Protein AF-A0A0U9H2M2-F1 (afdb_monomer)

Structure (mmCIF, N/CA/C/O backbone):
data_AF-A0A0U9H2M2-F1
#
_entry.id   AF-A0A0U9H2M2-F1
#
loop_
_atom_site.group_PDB
_atom_site.id
_atom_site.type_symbol
_atom_site.label_atom_id
_atom_site.label_alt_id
_atom_site.label_comp_id
_atom_site.label_asym_id
_atom_site.label_entity_id
_atom_site.label_seq_id
_atom_site.pdbx_PDB_ins_code
_atom_site.Cartn_x
_atom_site.Cartn_y
_atom_site.Cartn_z
_atom_site.occupancy
_atom_site.B_iso_or_equiv
_atom_site.auth_seq_id
_atom_site.auth_comp_id
_atom_site.auth_asym_id
_atom_site.auth_atom_id
_atom_site.pdbx_PDB_model_num
ATOM 1 N N . MET A 1 1 ? 16.267 -14.327 4.166 1.00 51.22 1 MET A N 1
ATOM 2 C CA . MET A 1 1 ? 14.824 -14.472 3.858 1.00 51.22 1 MET A CA 1
ATOM 3 C C . MET A 1 1 ? 13.881 -14.725 5.048 1.00 51.22 1 MET A C 1
ATOM 5 O O . MET A 1 1 ? 12.702 -14.518 4.843 1.00 51.22 1 MET A O 1
ATOM 9 N N . SER A 1 2 ? 14.290 -15.128 6.265 1.00 60.88 2 SER A N 1
ATOM 10 C CA . SER A 1 2 ? 13.346 -15.273 7.409 1.00 60.88 2 SER A CA 1
ATOM 11 C C . SER A 1 2 ? 13.368 -14.090 8.388 1.00 60.88 2 SER A C 1
ATOM 13 O O . SER A 1 2 ? 12.323 -13.669 8.880 1.00 60.88 2 SER A O 1
ATOM 15 N N . LEU A 1 3 ? 14.549 -13.506 8.622 1.00 67.69 3 LEU A N 1
ATOM 16 C CA . LEU A 1 3 ? 14.728 -12.434 9.604 1.00 67.69 3 LEU A CA 1
ATOM 17 C C . LEU A 1 3 ? 13.982 -11.143 9.226 1.00 67.69 3 LEU A C 1
ATOM 19 O O . LEU A 1 3 ? 13.310 -10.566 10.071 1.00 67.69 3 LEU A O 1
ATOM 23 N N . SER A 1 4 ? 14.019 -10.731 7.954 1.00 69.56 4 SER A N 1
ATOM 24 C CA . SER A 1 4 ? 13.341 -9.507 7.494 1.00 69.56 4 SER A CA 1
ATOM 25 C C . SER A 1 4 ? 11.816 -9.576 7.648 1.00 69.56 4 SER A C 1
ATOM 27 O O . SER A 1 4 ? 11.189 -8.597 8.041 1.00 69.56 4 SER A O 1
ATOM 29 N N . TYR A 1 5 ? 11.213 -10.745 7.404 1.00 72.56 5 TYR A N 1
ATOM 30 C CA . TYR A 1 5 ? 9.772 -10.945 7.597 1.00 72.56 5 TYR A CA 1
ATOM 31 C C . TYR A 1 5 ? 9.389 -10.947 9.077 1.00 72.56 5 TYR A C 1
ATOM 33 O O . TYR A 1 5 ? 8.361 -10.385 9.452 1.00 72.56 5 TYR A O 1
ATOM 41 N N . LEU A 1 6 ? 10.241 -11.523 9.930 1.00 80.50 6 LEU A N 1
ATOM 42 C CA . LEU A 1 6 ? 10.069 -11.472 11.378 1.00 80.50 6 LEU A CA 1
ATOM 43 C C . LEU A 1 6 ? 10.109 -10.023 11.894 1.00 80.50 6 LEU A C 1
ATOM 45 O O . LEU A 1 6 ? 9.301 -9.645 12.741 1.00 80.50 6 LEU A O 1
ATOM 49 N N . SER A 1 7 ? 10.983 -9.181 11.334 1.00 79.25 7 SER A N 1
ATOM 50 C CA . SER A 1 7 ? 11.024 -7.750 11.649 1.00 79.25 7 SER A CA 1
ATOM 51 C C . SER A 1 7 ? 9.715 -7.032 11.306 1.00 79.25 7 SER A C 1
ATOM 53 O O . SER A 1 7 ? 9.255 -6.217 12.102 1.00 79.25 7 SER A O 1
ATOM 55 N N . PHE A 1 8 ? 9.075 -7.349 10.173 1.00 81.12 8 PHE A N 1
ATOM 56 C CA . PHE A 1 8 ? 7.776 -6.763 9.812 1.00 81.12 8 PHE A CA 1
ATOM 57 C C . PHE A 1 8 ? 6.687 -7.136 10.818 1.00 81.12 8 PHE A C 1
ATOM 59 O O . PHE A 1 8 ? 5.911 -6.275 11.235 1.00 81.12 8 PHE A O 1
ATOM 66 N N . TYR A 1 9 ? 6.661 -8.403 11.240 1.00 82.56 9 TYR A N 1
ATOM 67 C CA . TYR A 1 9 ? 5.719 -8.882 12.246 1.00 82.56 9 TYR A CA 1
ATOM 68 C C . TYR A 1 9 ? 5.904 -8.157 13.585 1.00 82.56 9 TYR A C 1
ATOM 70 O O . TYR A 1 9 ? 4.937 -7.637 14.137 1.00 82.56 9 TYR A O 1
ATOM 78 N N . PHE A 1 10 ? 7.142 -8.052 14.081 1.00 85.56 10 PHE A N 1
ATOM 79 C CA . PHE A 1 10 ? 7.414 -7.368 15.346 1.00 85.56 10 PHE A CA 1
ATOM 80 C C . PHE A 1 10 ? 7.134 -5.872 15.292 1.00 85.56 10 PHE A C 1
ATOM 82 O O . PHE A 1 10 ? 6.617 -5.328 16.262 1.00 85.56 10 PHE A O 1
ATOM 89 N N . ILE A 1 11 ? 7.427 -5.206 14.174 1.00 84.31 11 ILE A N 1
ATOM 90 C CA . ILE A 1 11 ? 7.108 -3.784 14.012 1.00 84.31 11 ILE A CA 1
ATOM 91 C C . ILE A 1 11 ? 5.593 -3.576 14.004 1.00 84.31 11 ILE A C 1
ATOM 93 O O . ILE A 1 11 ? 5.102 -2.691 14.701 1.00 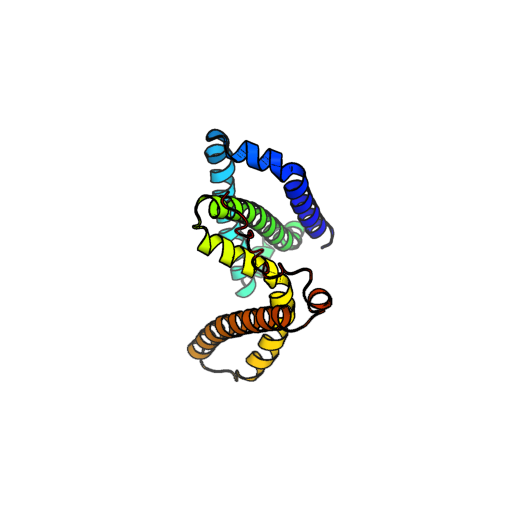84.31 11 ILE A O 1
ATOM 97 N N . GLY A 1 12 ? 4.837 -4.420 13.298 1.00 83.50 12 GLY A N 1
ATOM 98 C CA . GLY A 1 12 ? 3.375 -4.390 13.349 1.00 83.50 12 GLY A CA 1
ATOM 99 C C . GLY A 1 12 ? 2.832 -4.631 14.762 1.00 83.50 12 GLY A C 1
ATOM 100 O O . GLY A 1 12 ? 1.992 -3.868 15.237 1.00 83.50 12 GLY A O 1
ATOM 101 N N . ALA A 1 13 ? 3.354 -5.642 15.463 1.00 85.25 13 ALA A N 1
ATOM 102 C CA . ALA A 1 13 ? 2.970 -5.954 16.838 1.00 85.25 13 ALA A CA 1
ATOM 103 C C . ALA A 1 13 ? 3.298 -4.806 17.808 1.00 85.25 13 ALA A C 1
ATOM 105 O O . ALA A 1 13 ? 2.462 -4.436 18.628 1.00 85.25 13 ALA A O 1
ATOM 106 N N . TYR A 1 14 ? 4.477 -4.194 17.675 1.00 86.00 14 TYR A N 1
ATOM 107 C CA . TYR A 1 14 ? 4.894 -3.034 18.459 1.00 86.00 14 TYR A CA 1
ATOM 108 C C . TYR A 1 14 ? 3.950 -1.843 18.243 1.00 86.00 14 TYR A C 1
ATOM 110 O O . TYR A 1 14 ? 3.455 -1.268 19.209 1.00 86.00 14 TYR A O 1
ATOM 118 N N . LEU A 1 15 ? 3.634 -1.512 16.986 1.00 84.81 15 LEU A N 1
ATOM 119 C CA . LEU A 1 15 ? 2.688 -0.439 16.664 1.00 84.81 15 LEU A CA 1
ATOM 120 C C . LEU A 1 15 ? 1.280 -0.710 17.215 1.00 84.81 15 LEU A C 1
ATOM 122 O O . LEU A 1 15 ? 0.585 0.234 17.583 1.00 84.81 15 LEU A O 1
ATOM 126 N N . GLY A 1 16 ? 0.864 -1.978 17.274 1.00 82.38 16 GLY A N 1
ATOM 127 C CA . GLY A 1 16 ? -0.412 -2.387 17.857 1.00 82.38 16 GLY A CA 1
ATOM 128 C C . GLY A 1 16 ? -0.450 -2.258 19.382 1.00 82.38 16 GLY A C 1
ATOM 129 O O . GLY A 1 16 ? -1.388 -1.674 19.914 1.00 82.38 16 GLY A O 1
ATOM 130 N N . ILE A 1 17 ? 0.572 -2.763 20.083 1.00 86.25 17 ILE A N 1
ATOM 131 C CA . ILE A 1 17 ? 0.654 -2.727 21.555 1.00 86.25 17 ILE A CA 1
ATOM 132 C C . ILE A 1 17 ? 0.731 -1.285 22.066 1.00 86.25 17 ILE A C 1
ATOM 134 O O . ILE A 1 17 ? 0.018 -0.923 22.995 1.00 86.25 17 ILE A O 1
ATOM 138 N N . TYR A 1 18 ? 1.558 -0.449 21.436 1.00 83.56 18 TYR A N 1
ATOM 139 C CA . TYR A 1 18 ? 1.759 0.947 21.838 1.00 83.56 18 TYR A CA 1
ATOM 140 C C . TYR A 1 18 ? 0.829 1.922 21.102 1.00 83.56 18 TYR A C 1
ATOM 142 O O . TYR A 1 18 ? 1.101 3.123 21.050 1.00 83.56 18 TYR A O 1
ATOM 150 N N . TYR A 1 19 ? -0.266 1.434 20.509 1.00 81.25 19 TYR A N 1
ATOM 151 C CA . TYR A 1 19 ? -1.157 2.248 19.681 1.00 81.25 19 TYR A CA 1
ATOM 152 C C . TYR A 1 19 ? -1.672 3.493 20.415 1.00 81.25 19 TYR A C 1
ATOM 154 O O . TYR A 1 19 ? -1.628 4.597 19.865 1.00 81.25 19 TYR A O 1
ATOM 162 N N . ASP A 1 20 ? -2.135 3.332 21.655 1.00 79.31 20 ASP A N 1
ATOM 163 C CA . ASP A 1 20 ? -2.723 4.424 22.433 1.00 79.31 20 ASP A CA 1
ATOM 164 C C . ASP A 1 20 ? -1.684 5.486 22.818 1.00 79.31 20 ASP A C 1
ATOM 166 O O . ASP A 1 20 ? -1.951 6.685 22.690 1.00 79.31 20 ASP A O 1
ATOM 170 N N . ASP A 1 21 ? -0.465 5.066 23.167 1.00 79.12 21 ASP A N 1
ATOM 171 C CA . ASP A 1 21 ? 0.658 5.962 23.467 1.00 79.12 21 ASP A CA 1
ATOM 172 C C . ASP A 1 21 ? 1.126 6.733 22.224 1.00 79.12 21 ASP A C 1
ATOM 174 O O . ASP A 1 21 ? 1.374 7.947 22.271 1.00 79.12 21 ASP A O 1
ATOM 178 N N . ILE A 1 22 ? 1.209 6.046 21.079 1.00 77.44 22 ILE A N 1
ATOM 179 C CA . ILE A 1 22 ? 1.556 6.636 19.780 1.00 77.44 22 ILE A CA 1
ATOM 180 C C . ILE A 1 22 ? 0.488 7.661 19.376 1.00 77.44 22 ILE A C 1
ATOM 182 O O . ILE A 1 22 ? 0.808 8.787 18.982 1.00 77.44 22 ILE A O 1
ATOM 186 N N . LYS A 1 23 ? -0.792 7.314 19.530 1.00 73.50 23 LYS A N 1
ATOM 187 C CA . LYS A 1 23 ? -1.931 8.194 19.246 1.00 73.50 23 LYS A CA 1
ATOM 188 C C . LYS A 1 23 ? -1.941 9.429 20.147 1.00 73.50 23 LYS A C 1
ATOM 190 O O . LYS A 1 23 ? -2.141 10.539 19.650 1.00 73.50 23 LYS A O 1
ATOM 195 N N . ALA A 1 24 ? -1.695 9.267 21.446 1.00 73.81 24 ALA A N 1
ATOM 196 C CA . ALA A 1 24 ? -1.585 10.380 22.389 1.00 73.81 24 ALA A CA 1
ATOM 197 C C . ALA A 1 24 ? -0.412 11.310 22.031 1.00 73.81 24 ALA A C 1
ATOM 199 O O . ALA A 1 24 ? -0.520 12.536 22.125 1.00 73.81 24 ALA A O 1
ATOM 200 N N . SER A 1 25 ? 0.689 10.735 21.550 1.00 68.75 25 SER A N 1
ATOM 201 C CA . SER A 1 25 ? 1.879 11.467 21.117 1.00 68.75 25 SER A CA 1
ATOM 202 C C . SER A 1 25 ? 1.657 12.256 19.821 1.00 68.75 25 SER A C 1
ATOM 204 O O . SER A 1 25 ? 2.139 13.385 19.709 1.00 68.75 25 SER A O 1
ATOM 206 N N . PHE A 1 26 ? 0.865 11.747 18.871 1.00 65.62 26 PHE A N 1
ATOM 207 C CA . PHE A 1 26 ? 0.572 12.448 17.611 1.00 65.62 26 PHE A CA 1
ATOM 208 C C . PHE A 1 26 ? -0.214 13.755 17.772 1.00 65.62 26 PHE A C 1
ATOM 210 O O . PHE A 1 26 ? -0.105 14.639 16.922 1.00 65.62 26 PHE A O 1
ATOM 217 N N . ASN A 1 27 ? -0.966 13.927 18.863 1.00 63.53 27 ASN A N 1
ATOM 218 C CA . ASN A 1 27 ? -1.674 15.183 19.132 1.00 63.53 27 ASN A CA 1
ATOM 219 C C . ASN A 1 27 ? -0.742 16.334 19.547 1.00 63.53 27 ASN A C 1
ATOM 221 O O . ASN A 1 27 ? -1.151 17.498 19.532 1.00 63.53 27 ASN A O 1
ATOM 225 N N . LYS A 1 28 ? 0.524 16.052 19.875 1.00 70.25 28 LYS A N 1
ATOM 226 C CA . LYS A 1 28 ? 1.512 17.083 20.203 1.00 70.25 28 LYS A CA 1
ATOM 227 C C . LYS A 1 28 ? 2.094 17.657 18.909 1.00 70.25 28 LYS A C 1
ATOM 229 O O . LYS A 1 28 ? 2.829 16.979 18.193 1.00 70.25 28 LYS A O 1
ATOM 234 N N . LYS A 1 29 ? 1.816 18.940 18.635 1.00 58.25 29 LYS A N 1
ATOM 235 C CA . LYS A 1 29 ? 2.269 19.683 17.436 1.00 58.25 29 LYS A CA 1
ATOM 236 C C . LYS A 1 29 ? 3.771 19.508 17.137 1.00 58.25 29 LYS A C 1
ATOM 238 O O . LYS A 1 29 ? 4.153 19.401 15.981 1.00 58.25 29 LYS A O 1
ATOM 243 N N . TYR A 1 30 ? 4.597 19.381 18.176 1.00 58.12 30 TYR A N 1
ATOM 244 C CA . TYR A 1 30 ? 6.050 19.200 18.078 1.00 58.12 30 TYR A CA 1
ATOM 245 C C . TYR A 1 30 ? 6.504 17.852 17.488 1.00 58.12 30 TYR A C 1
ATOM 247 O O . TYR A 1 30 ? 7.568 17.779 16.877 1.00 58.12 30 TYR A O 1
ATOM 255 N N . ILE A 1 31 ? 5.716 16.782 17.635 1.00 60.69 31 ILE A N 1
ATOM 256 C CA . ILE A 1 31 ? 6.053 15.456 17.087 1.00 60.69 31 ILE A CA 1
ATOM 257 C C . ILE A 1 31 ? 5.767 15.401 15.580 1.00 60.69 31 ILE A C 1
ATOM 259 O O . ILE A 1 31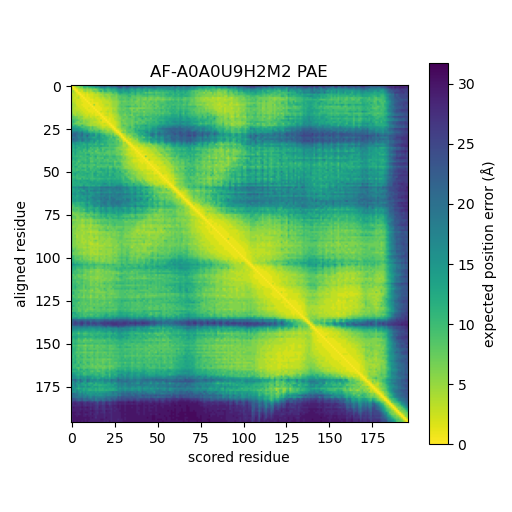 ? 6.506 14.763 14.826 1.00 60.69 31 ILE A O 1
ATOM 263 N N . LYS A 1 32 ? 4.754 16.150 15.128 1.00 58.31 32 LYS A N 1
ATOM 264 C CA . LYS A 1 32 ? 4.370 16.260 13.717 1.00 58.31 32 LYS A CA 1
ATOM 265 C C . LYS A 1 32 ? 5.463 16.881 12.837 1.00 58.31 32 LYS A C 1
ATOM 267 O O . LYS A 1 32 ? 5.642 16.447 11.709 1.00 58.31 32 LYS A O 1
ATOM 272 N N . ASP A 1 33 ? 6.226 17.845 13.333 1.00 62.72 33 ASP A N 1
ATOM 273 C CA . ASP A 1 33 ? 7.273 18.459 12.503 1.00 62.72 33 ASP A CA 1
ATOM 274 C C . ASP A 1 33 ? 8.605 17.697 12.611 1.00 62.72 33 ASP A C 1
ATOM 276 O O . ASP A 1 33 ? 9.330 17.562 11.628 1.00 62.72 33 ASP A O 1
ATOM 280 N N . ARG A 1 34 ? 8.912 17.113 13.778 1.00 67.25 34 ARG A N 1
ATOM 281 C CA . ARG A 1 34 ? 10.222 16.488 14.034 1.00 67.25 34 ARG A CA 1
ATOM 282 C C . ARG A 1 34 ? 10.356 15.046 13.543 1.00 67.25 34 ARG A C 1
ATOM 284 O O . ARG A 1 34 ? 11.464 14.634 13.229 1.00 67.25 34 ARG A O 1
ATOM 291 N N . ILE A 1 35 ? 9.272 14.270 13.505 1.00 68.62 35 ILE A N 1
ATOM 292 C CA . ILE A 1 35 ? 9.317 12.841 13.125 1.00 68.62 35 ILE A CA 1
ATOM 293 C C . ILE A 1 35 ? 8.719 12.615 11.734 1.00 68.62 35 ILE A C 1
ATOM 295 O O . ILE A 1 35 ? 9.183 11.780 10.966 1.00 68.62 35 ILE A O 1
ATOM 299 N N . LEU A 1 36 ? 7.712 13.398 11.375 1.00 68.00 36 LEU A N 1
ATOM 300 C CA . LEU A 1 36 ? 6.866 13.139 10.214 1.00 68.00 36 LEU A CA 1
ATOM 301 C C . LEU A 1 36 ? 7.450 13.672 8.906 1.00 68.00 36 LEU A C 1
ATOM 303 O O . LEU A 1 36 ? 7.360 13.006 7.874 1.00 68.00 36 LEU A O 1
ATOM 307 N N . ILE A 1 37 ? 8.111 14.826 8.966 1.00 70.88 37 ILE A N 1
ATOM 308 C CA . ILE A 1 37 ? 8.883 15.376 7.850 1.00 70.88 37 ILE A CA 1
ATOM 309 C C . ILE A 1 37 ? 10.038 14.431 7.471 1.00 70.88 37 ILE A C 1
ATOM 311 O O . ILE A 1 37 ? 10.071 14.000 6.317 1.00 70.88 37 ILE A O 1
ATOM 315 N N . PRO A 1 38 ? 10.936 14.013 8.391 1.00 77.62 38 PRO A N 1
ATOM 316 C CA . PRO A 1 38 ? 12.016 13.100 8.023 1.00 77.62 38 PRO A CA 1
ATOM 317 C C . PRO A 1 38 ? 11.517 11.707 7.629 1.00 77.62 38 PRO A C 1
ATOM 319 O O . PRO A 1 38 ? 12.110 11.097 6.746 1.00 77.62 38 PRO A O 1
ATOM 322 N N . LEU A 1 39 ? 10.413 11.211 8.204 1.00 76.94 39 LEU A N 1
ATOM 323 C CA . LEU A 1 39 ? 9.819 9.937 7.788 1.00 76.94 39 LEU A CA 1
ATOM 324 C C . LEU A 1 39 ? 9.290 9.996 6.346 1.00 76.94 39 LEU A C 1
ATOM 326 O O . LEU A 1 39 ? 9.536 9.081 5.562 1.00 76.94 39 LEU A O 1
ATOM 330 N N . SER A 1 40 ? 8.601 11.080 5.982 1.00 74.88 40 SER A N 1
ATOM 331 C CA . SER A 1 40 ? 8.051 11.266 4.632 1.00 74.88 40 SER A CA 1
ATOM 332 C C . SER A 1 40 ? 9.159 11.467 3.596 1.00 74.88 40 SER A C 1
ATOM 334 O O . SER A 1 40 ? 9.115 10.874 2.519 1.00 74.88 40 SER A O 1
ATOM 336 N N . ILE A 1 41 ? 10.188 12.250 3.939 1.00 80.06 41 ILE A N 1
ATOM 337 C CA . ILE A 1 41 ? 11.380 12.435 3.100 1.00 80.06 41 ILE A CA 1
ATOM 338 C C . ILE A 1 41 ? 12.132 11.108 2.951 1.00 80.06 41 ILE A C 1
ATOM 340 O O . ILE A 1 41 ? 12.467 10.722 1.835 1.00 80.06 41 ILE A O 1
ATOM 344 N N . GLY A 1 42 ? 12.345 10.379 4.050 1.00 78.38 42 GLY A N 1
ATOM 345 C CA . GLY A 1 42 ? 13.002 9.073 4.052 1.00 78.38 42 GLY A CA 1
ATOM 346 C C . GLY A 1 42 ? 12.267 8.055 3.184 1.00 78.38 42 GLY A C 1
ATOM 347 O O . GLY A 1 42 ? 12.894 7.375 2.375 1.00 78.38 42 GLY A O 1
ATOM 348 N N . TYR A 1 43 ? 10.934 8.011 3.261 1.00 79.75 43 TYR A N 1
ATOM 349 C CA . TYR A 1 43 ? 10.125 7.187 2.365 1.00 79.75 43 TYR A CA 1
ATOM 350 C C . TYR A 1 43 ? 10.268 7.607 0.897 1.00 79.75 43 TYR A C 1
ATOM 352 O O . TYR A 1 43 ? 10.428 6.742 0.040 1.00 79.75 43 TYR A O 1
ATOM 360 N N . GLY A 1 44 ? 10.263 8.911 0.598 1.00 78.06 44 GLY A N 1
ATOM 361 C CA . GLY A 1 44 ? 10.461 9.428 -0.760 1.00 78.06 44 GLY A CA 1
ATOM 362 C C . GLY A 1 44 ? 11.821 9.044 -1.351 1.00 78.06 44 GLY A C 1
ATOM 363 O O . GLY A 1 44 ? 11.892 8.553 -2.477 1.00 78.06 44 GLY A O 1
ATOM 364 N N . VAL A 1 45 ? 12.895 9.180 -0.568 1.00 80.50 45 VAL A N 1
ATOM 365 C CA . VAL A 1 45 ? 14.247 8.749 -0.958 1.00 80.50 45 VAL A CA 1
ATOM 366 C C . VAL A 1 45 ? 14.287 7.239 -1.189 1.00 80.50 45 VAL A C 1
ATOM 368 O O . VAL A 1 45 ? 14.794 6.792 -2.216 1.00 80.50 45 VAL A O 1
ATOM 371 N N . LEU A 1 46 ? 13.705 6.445 -0.286 1.00 79.31 46 LEU A N 1
ATOM 372 C CA . LEU A 1 46 ? 13.637 4.989 -0.429 1.00 79.31 46 LEU A CA 1
ATOM 373 C C . LEU A 1 46 ? 12.795 4.555 -1.630 1.00 79.31 46 LEU A C 1
ATOM 375 O O . LEU A 1 46 ? 13.134 3.566 -2.271 1.00 79.31 46 LEU A O 1
ATOM 379 N N . LEU A 1 47 ? 11.729 5.285 -1.964 1.00 78.62 47 LEU A N 1
ATOM 380 C CA . LEU A 1 47 ? 10.933 5.053 -3.168 1.00 78.62 47 LEU A CA 1
ATOM 381 C C . LEU A 1 47 ? 11.782 5.222 -4.424 1.00 78.62 47 LEU A C 1
ATOM 383 O O . LEU A 1 47 ? 11.793 4.330 -5.270 1.00 78.62 47 LEU A O 1
ATOM 387 N N . ILE A 1 48 ? 12.512 6.334 -4.533 1.00 79.62 48 ILE A N 1
ATOM 388 C CA . ILE A 1 48 ? 13.396 6.614 -5.673 1.00 79.62 48 ILE A CA 1
ATOM 389 C C . ILE A 1 48 ? 14.496 5.551 -5.762 1.00 79.62 48 ILE A C 1
ATOM 391 O O . ILE A 1 48 ? 14.767 5.024 -6.838 1.00 79.62 48 ILE A O 1
ATOM 395 N N . LEU A 1 49 ? 15.092 5.181 -4.629 1.00 76.62 49 LEU A N 1
ATOM 396 C CA . LEU A 1 49 ? 16.184 4.213 -4.578 1.00 76.62 49 LEU A CA 1
ATOM 397 C C . LEU A 1 49 ? 15.702 2.795 -4.931 1.00 76.62 49 LEU A C 1
ATOM 399 O O . LEU A 1 49 ? 16.343 2.104 -5.720 1.00 76.62 49 LEU A O 1
ATOM 403 N N . CYS A 1 50 ? 14.535 2.380 -4.431 1.00 76.50 50 CYS A N 1
ATOM 404 C CA . CYS A 1 50 ? 13.937 1.079 -4.734 1.00 76.50 50 CYS A CA 1
ATOM 405 C C . CYS A 1 50 ? 13.458 0.986 -6.190 1.00 76.50 50 CYS A C 1
ATOM 407 O O . CYS A 1 50 ? 13.733 -0.003 -6.870 1.00 76.50 50 CYS A O 1
ATOM 409 N N . THR A 1 51 ? 12.780 2.019 -6.699 1.00 75.19 51 THR A N 1
ATOM 410 C CA . THR A 1 51 ? 12.324 2.055 -8.100 1.00 75.19 51 THR A CA 1
ATOM 411 C C . THR A 1 51 ? 13.495 2.149 -9.075 1.00 75.19 51 THR A C 1
ATOM 413 O O . THR A 1 51 ? 13.504 1.430 -10.072 1.00 75.19 51 THR A O 1
ATOM 416 N N . GLY A 1 52 ? 14.524 2.941 -8.761 1.00 75.75 52 GLY A N 1
ATOM 417 C CA . GLY A 1 52 ? 15.763 3.023 -9.536 1.00 75.75 52 GLY A CA 1
ATOM 418 C C . GLY A 1 52 ? 16.531 1.700 -9.567 1.00 75.75 52 GLY A C 1
ATOM 419 O O . GLY A 1 52 ? 16.961 1.259 -10.635 1.00 75.75 52 GLY A O 1
ATOM 420 N N . TYR A 1 53 ? 16.638 1.005 -8.431 1.00 75.00 53 TYR A N 1
ATOM 421 C CA . TYR A 1 53 ? 17.218 -0.339 -8.369 1.00 75.00 53 TYR A CA 1
ATOM 422 C C . TYR A 1 53 ? 16.439 -1.336 -9.242 1.00 75.00 53 TYR A C 1
ATOM 424 O O . TYR A 1 53 ? 17.020 -2.008 -10.091 1.00 75.00 53 TYR A O 1
ATOM 432 N N . MET A 1 54 ? 15.110 -1.394 -9.106 1.00 73.25 54 MET A N 1
ATOM 433 C CA . MET A 1 54 ? 14.283 -2.308 -9.904 1.00 73.25 54 MET A CA 1
ATOM 434 C C . MET A 1 54 ? 14.345 -1.996 -11.403 1.00 73.25 54 MET A C 1
ATOM 436 O O . MET A 1 54 ? 14.356 -2.913 -12.225 1.00 73.25 54 MET A O 1
ATOM 440 N N . TYR A 1 55 ? 14.406 -0.716 -11.769 1.00 75.81 55 TYR A N 1
ATOM 441 C CA . TYR A 1 55 ? 14.541 -0.286 -13.155 1.00 75.81 55 TYR A CA 1
ATOM 442 C C . TYR A 1 55 ? 15.891 -0.709 -13.744 1.00 75.81 55 TYR A C 1
ATOM 444 O O . TYR A 1 55 ? 15.913 -1.363 -14.784 1.00 75.81 55 TYR A O 1
ATOM 452 N N . THR A 1 56 ? 17.000 -0.422 -13.052 1.00 74.06 56 THR A N 1
ATOM 453 C CA . THR A 1 56 ? 18.364 -0.781 -13.493 1.00 74.06 56 THR A CA 1
ATOM 454 C C . THR A 1 56 ? 18.582 -2.294 -13.570 1.00 74.06 56 THR A C 1
ATOM 456 O O . THR A 1 56 ? 19.264 -2.772 -14.481 1.00 74.06 56 THR A O 1
ATOM 459 N N . ALA A 1 57 ? 17.958 -3.060 -12.669 1.00 71.62 57 ALA A N 1
ATOM 460 C CA . ALA A 1 57 ? 17.933 -4.519 -12.7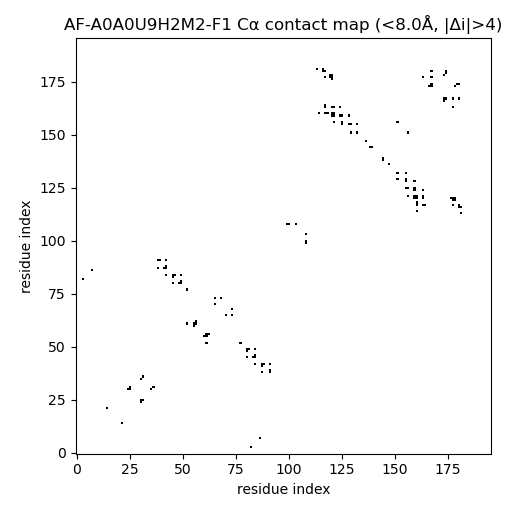20 1.00 71.62 57 ALA A CA 1
ATOM 461 C C . ALA A 1 57 ? 17.171 -5.041 -13.948 1.00 71.62 57 ALA A C 1
ATOM 463 O O . ALA A 1 57 ? 17.630 -5.969 -14.611 1.00 71.62 57 ALA A O 1
ATOM 464 N N . ARG A 1 58 ? 16.040 -4.419 -14.300 1.00 71.50 58 ARG A N 1
ATOM 465 C CA . ARG A 1 58 ? 15.189 -4.854 -15.417 1.00 71.50 58 ARG A CA 1
ATOM 466 C C . ARG A 1 58 ? 15.781 -4.569 -16.796 1.00 71.50 58 ARG A C 1
ATOM 468 O O . ARG A 1 58 ? 15.552 -5.351 -17.712 1.00 71.50 58 ARG A O 1
ATOM 475 N N . ILE A 1 59 ? 16.540 -3.484 -16.944 1.00 79.19 59 ILE A N 1
ATOM 476 C CA . ILE A 1 59 ? 17.224 -3.128 -18.202 1.00 79.19 59 ILE A CA 1
ATOM 477 C C . ILE A 1 59 ? 18.575 -3.844 -18.383 1.00 79.19 59 ILE A C 1
ATOM 479 O O . ILE A 1 59 ? 19.288 -3.561 -19.339 1.00 79.19 59 ILE A O 1
ATOM 483 N N . GLY A 1 60 ? 18.960 -4.741 -17.466 1.00 71.38 60 GLY A N 1
ATOM 484 C CA . GLY A 1 60 ? 20.218 -5.492 -17.558 1.00 71.38 60 GLY A CA 1
ATOM 485 C C . GLY A 1 60 ? 21.483 -4.656 -17.328 1.00 71.38 60 GLY A C 1
ATOM 486 O O . GLY A 1 60 ? 22.581 -5.129 -17.603 1.00 71.38 60 GLY A O 1
ATOM 487 N N . VAL A 1 61 ? 21.353 -3.432 -16.803 1.00 72.94 61 VAL A N 1
ATOM 488 C CA . VAL A 1 61 ? 22.483 -2.535 -16.490 1.00 72.94 61 VAL A CA 1
ATOM 489 C C . VAL A 1 61 ? 23.033 -2.806 -15.089 1.00 72.94 61 VAL A C 1
ATOM 491 O O . VAL A 1 61 ? 24.220 -2.610 -14.837 1.00 72.94 61 VAL A O 1
ATOM 494 N N . PHE A 1 62 ? 22.215 -3.322 -14.172 1.00 69.19 62 PHE A N 1
ATOM 495 C CA . PHE A 1 62 ? 22.652 -3.641 -12.813 1.00 69.19 62 PHE A CA 1
ATOM 496 C C . PHE A 1 62 ? 23.888 -4.566 -12.731 1.00 69.19 62 PHE A C 1
ATOM 498 O O . PHE A 1 62 ? 24.784 -4.240 -11.955 1.00 69.19 62 PHE A O 1
ATOM 505 N N . PRO A 1 63 ? 24.031 -5.634 -13.548 1.00 66.12 63 PRO A N 1
ATOM 506 C CA . PRO A 1 63 ? 25.249 -6.445 -13.585 1.00 66.12 63 PRO A CA 1
ATOM 507 C C . PRO A 1 63 ? 26.515 -5.629 -13.869 1.00 66.12 63 PRO A C 1
ATOM 509 O O . PRO A 1 63 ? 27.545 -5.882 -13.261 1.00 66.12 63 PRO A O 1
ATOM 512 N N . SER A 1 64 ? 26.435 -4.612 -14.734 1.00 68.12 64 SER A N 1
ATOM 513 C CA . SER A 1 64 ? 27.585 -3.767 -15.094 1.00 68.12 64 SER A CA 1
ATOM 514 C C . SER A 1 64 ? 28.039 -2.854 -13.946 1.00 68.12 64 SER A C 1
ATOM 516 O O . SER A 1 64 ? 29.227 -2.594 -13.776 1.00 68.12 64 SER A O 1
ATOM 518 N N . ILE A 1 65 ? 27.094 -2.416 -13.110 1.00 69.81 65 ILE A N 1
ATOM 519 C CA . ILE A 1 65 ? 27.351 -1.613 -11.908 1.00 69.81 65 ILE A CA 1
ATOM 520 C C . ILE A 1 65 ? 27.836 -2.517 -10.766 1.00 69.81 65 ILE A C 1
ATOM 522 O O . ILE A 1 65 ? 28.737 -2.143 -10.018 1.00 69.81 65 ILE A O 1
ATOM 526 N N . ALA A 1 66 ? 27.276 -3.725 -10.665 1.00 67.44 66 ALA A N 1
ATOM 527 C CA . ALA A 1 66 ? 27.590 -4.707 -9.634 1.00 67.44 66 ALA A CA 1
ATOM 528 C C . ALA A 1 66 ? 29.054 -5.178 -9.666 1.00 67.44 66 ALA A C 1
ATOM 530 O O . ALA A 1 66 ? 29.586 -5.501 -8.611 1.00 67.44 66 ALA A O 1
ATOM 531 N N . VAL A 1 67 ? 29.724 -5.154 -10.827 1.00 69.69 67 VAL A N 1
ATOM 532 C CA . VAL A 1 67 ? 31.162 -5.488 -10.952 1.00 69.69 67 VAL A CA 1
ATOM 533 C C . VAL A 1 67 ? 32.052 -4.561 -10.114 1.00 69.69 67 VAL A C 1
ATOM 535 O O . VAL A 1 67 ? 33.090 -4.988 -9.621 1.00 69.69 67 VAL A O 1
ATOM 538 N N . ASN A 1 68 ? 31.643 -3.304 -9.917 1.00 76.44 68 ASN A N 1
ATOM 539 C CA . ASN A 1 68 ? 32.405 -2.322 -9.140 1.00 76.44 68 ASN A CA 1
ATOM 540 C C . ASN A 1 68 ? 32.049 -2.327 -7.645 1.00 76.44 68 ASN A C 1
ATOM 542 O O . ASN A 1 68 ? 32.599 -1.535 -6.879 1.00 76.44 68 ASN A O 1
ATOM 546 N N . LEU A 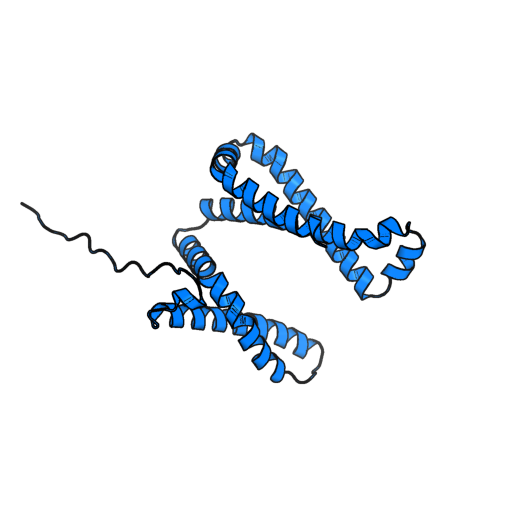1 69 ? 31.107 -3.175 -7.221 1.00 75.25 69 LEU A N 1
ATOM 547 C CA . LEU A 1 69 ? 30.656 -3.263 -5.838 1.00 75.25 69 LEU A CA 1
ATOM 548 C C . LEU A 1 69 ? 31.188 -4.542 -5.173 1.00 75.25 69 LEU A C 1
ATOM 550 O O . LEU A 1 69 ? 31.254 -5.593 -5.807 1.00 75.25 69 LEU A O 1
ATOM 554 N N . PRO A 1 70 ? 31.494 -4.494 -3.865 1.00 80.25 70 PRO A N 1
ATOM 555 C CA . PRO A 1 70 ? 31.777 -5.691 -3.084 1.00 80.25 70 PRO A CA 1
ATOM 556 C C . PRO A 1 70 ? 30.650 -6.729 -3.195 1.00 80.25 70 PRO A C 1
ATOM 558 O O . PRO A 1 70 ? 29.470 -6.385 -3.095 1.00 80.25 70 PRO A O 1
ATOM 561 N N . GLU A 1 71 ? 31.014 -8.008 -3.305 1.00 74.81 71 GLU A N 1
ATOM 562 C CA . GLU A 1 71 ? 30.084 -9.139 -3.483 1.00 74.81 71 GLU A CA 1
ATOM 563 C C . GLU A 1 71 ? 29.042 -9.256 -2.351 1.00 74.81 71 GLU A C 1
ATOM 565 O O . GLU A 1 71 ? 27.892 -9.645 -2.553 1.00 74.81 71 GLU A O 1
ATOM 570 N N . ILE A 1 72 ? 29.420 -8.837 -1.141 1.00 72.50 72 ILE A N 1
ATOM 571 C CA . ILE A 1 72 ? 28.511 -8.766 0.007 1.00 72.50 72 ILE A CA 1
ATOM 572 C C . ILE A 1 72 ? 27.405 -7.731 -0.249 1.00 72.50 72 ILE A C 1
ATOM 574 O O . ILE A 1 72 ? 26.235 -7.983 0.030 1.00 72.50 72 ILE A O 1
ATOM 578 N N . ILE A 1 73 ? 27.747 -6.569 -0.807 1.00 75.94 73 ILE A N 1
ATOM 579 C CA . ILE A 1 73 ? 26.781 -5.494 -1.050 1.00 75.94 73 ILE A CA 1
ATOM 580 C C . ILE A 1 73 ? 25.816 -5.906 -2.162 1.00 75.94 73 ILE A C 1
ATOM 582 O O . ILE A 1 73 ? 24.607 -5.775 -1.993 1.00 75.94 73 ILE A O 1
ATOM 586 N N . THR A 1 74 ? 26.312 -6.462 -3.268 1.00 73.19 74 THR A N 1
ATOM 587 C CA . THR A 1 74 ? 25.468 -6.863 -4.407 1.00 73.19 74 THR A CA 1
ATOM 588 C C . THR A 1 74 ? 24.453 -7.945 -4.035 1.00 73.19 74 THR A C 1
ATOM 590 O O . THR A 1 74 ? 23.320 -7.906 -4.518 1.00 73.19 74 THR A O 1
ATOM 593 N N . LYS A 1 75 ? 24.817 -8.856 -3.124 1.00 74.12 75 LYS A N 1
ATOM 594 C CA . LYS A 1 75 ? 23.935 -9.919 -2.631 1.00 74.12 75 LYS A CA 1
ATOM 595 C C . LYS A 1 75 ? 22.814 -9.412 -1.717 1.00 74.12 75 LYS A C 1
ATOM 597 O O . LYS A 1 75 ? 21.696 -9.908 -1.812 1.00 74.12 75 LYS A O 1
ATOM 602 N N . TYR A 1 76 ? 23.088 -8.439 -0.844 1.00 77.44 76 TYR A N 1
ATOM 603 C CA . TYR A 1 76 ? 22.126 -8.000 0.181 1.00 77.44 76 TYR A CA 1
ATOM 604 C C . TYR A 1 76 ? 21.392 -6.695 -0.141 1.00 77.44 76 TYR A C 1
ATOM 606 O O . TYR A 1 76 ? 20.359 -6.424 0.471 1.00 77.44 76 TYR A O 1
ATOM 614 N N . ILE A 1 77 ? 21.864 -5.895 -1.103 1.00 78.00 77 ILE A N 1
ATOM 615 C CA . ILE A 1 77 ? 21.267 -4.590 -1.427 1.00 78.00 77 ILE A CA 1
ATOM 616 C C . ILE A 1 77 ? 19.804 -4.709 -1.863 1.00 78.00 77 ILE A C 1
ATOM 618 O O . ILE A 1 77 ? 18.974 -3.929 -1.412 1.00 78.00 77 ILE A O 1
ATOM 622 N N . GLY A 1 78 ? 19.458 -5.725 -2.661 1.00 72.94 78 GLY A N 1
ATOM 623 C CA . GLY A 1 78 ? 18.080 -5.941 -3.108 1.00 72.94 78 GLY A CA 1
ATOM 624 C C . GLY A 1 78 ? 17.133 -6.251 -1.946 1.00 72.94 78 GLY A C 1
ATOM 625 O O . GLY A 1 78 ? 16.097 -5.603 -1.799 1.00 72.94 78 GLY A O 1
ATOM 626 N N . GLU A 1 79 ? 17.515 -7.196 -1.080 1.00 76.31 79 GLU A N 1
ATOM 627 C CA . GLU A 1 79 ? 16.725 -7.559 0.104 1.00 76.31 79 GLU A CA 1
ATOM 628 C C . GLU A 1 79 ? 16.604 -6.388 1.088 1.00 76.31 79 GLU A C 1
ATOM 630 O O . GLU A 1 79 ? 15.521 -6.128 1.611 1.00 76.31 79 GLU A O 1
ATOM 635 N N . PHE A 1 80 ? 17.698 -5.659 1.320 1.00 79.75 80 PHE A N 1
ATOM 636 C CA . PHE A 1 80 ? 17.736 -4.538 2.253 1.00 79.75 80 PHE A CA 1
ATOM 637 C C . PHE A 1 80 ? 16.897 -3.353 1.770 1.00 79.75 80 PHE A C 1
ATOM 639 O O . PHE A 1 80 ? 16.087 -2.821 2.534 1.00 79.75 80 PHE A O 1
ATOM 646 N N . THR A 1 81 ? 17.051 -2.950 0.506 1.00 78.62 81 THR A N 1
ATOM 647 C CA . THR A 1 81 ? 16.281 -1.849 -0.082 1.00 78.62 81 THR A CA 1
ATOM 648 C C . THR A 1 81 ? 14.794 -2.176 -0.084 1.00 78.62 81 THR A C 1
ATOM 650 O O . THR A 1 81 ? 13.990 -1.341 0.331 1.00 78.62 81 THR A O 1
ATOM 653 N N . TRP A 1 82 ? 14.423 -3.401 -0.467 1.00 76.44 82 TRP A N 1
ATOM 654 C CA . TRP A 1 82 ? 13.029 -3.835 -0.458 1.00 76.44 82 TRP A CA 1
ATOM 655 C C . TRP A 1 82 ? 12.442 -3.874 0.957 1.00 76.44 82 TRP A C 1
ATOM 657 O O . TRP A 1 82 ? 11.368 -3.318 1.191 1.00 76.44 82 TRP A O 1
ATOM 667 N N . ALA A 1 83 ? 13.156 -4.462 1.920 1.00 80.69 83 ALA A N 1
ATOM 668 C CA . ALA A 1 83 ? 12.661 -4.578 3.287 1.00 80.69 83 ALA A CA 1
ATOM 669 C C . ALA A 1 83 ? 12.530 -3.220 3.987 1.00 80.69 83 ALA A C 1
ATOM 671 O O . ALA A 1 83 ? 11.529 -2.952 4.653 1.00 80.69 83 ALA A O 1
ATOM 672 N N . THR A 1 84 ? 13.505 -2.333 3.791 1.00 80.00 84 THR A N 1
ATOM 673 C CA . THR A 1 84 ? 13.465 -0.974 4.345 1.00 80.00 84 THR A CA 1
ATOM 674 C C . THR A 1 84 ? 12.338 -0.165 3.710 1.00 80.00 84 THR A C 1
ATOM 676 O O . THR A 1 84 ? 11.587 0.508 4.416 1.00 80.00 84 THR A O 1
ATOM 679 N N . HIS A 1 85 ? 12.158 -0.272 2.390 1.00 82.12 85 HIS A N 1
ATOM 680 C CA . HIS A 1 85 ? 11.044 0.368 1.697 1.00 82.12 85 HIS A CA 1
ATOM 681 C C . HIS A 1 85 ? 9.687 -0.115 2.232 1.00 82.12 85 HIS A C 1
ATOM 683 O O . HIS A 1 85 ? 8.831 0.714 2.536 1.00 82.12 85 HIS A O 1
ATOM 689 N N . ALA A 1 86 ? 9.506 -1.427 2.416 1.00 81.62 86 ALA A N 1
ATOM 690 C CA . ALA A 1 86 ? 8.274 -2.004 2.952 1.00 81.62 86 ALA A CA 1
ATOM 691 C C . ALA A 1 86 ? 7.965 -1.518 4.379 1.00 81.62 86 ALA A C 1
ATOM 693 O O . ALA A 1 86 ? 6.821 -1.175 4.680 1.00 81.62 86 ALA A O 1
ATOM 694 N N . LEU A 1 87 ? 8.981 -1.420 5.244 1.00 81.50 87 LEU A N 1
ATOM 695 C CA . LEU A 1 87 ? 8.814 -0.894 6.601 1.00 81.50 87 LEU A CA 1
ATOM 696 C C . LEU A 1 87 ? 8.397 0.570 6.615 1.00 81.50 87 LEU A C 1
ATOM 698 O O . LEU A 1 87 ? 7.414 0.922 7.266 1.00 81.50 87 LEU A O 1
ATOM 702 N N . PHE A 1 88 ? 9.106 1.420 5.872 1.00 81.56 88 PHE A N 1
ATOM 703 C CA . PHE A 1 88 ? 8.749 2.833 5.778 1.00 81.56 88 PHE A CA 1
ATOM 704 C C . PHE A 1 88 ? 7.359 3.021 5.161 1.00 81.56 88 PHE A C 1
ATOM 706 O O . PHE A 1 88 ? 6.596 3.853 5.649 1.00 81.56 88 PHE A O 1
ATOM 713 N N . ALA A 1 89 ? 6.997 2.220 4.151 1.00 84.00 89 ALA A N 1
ATOM 714 C CA . ALA A 1 89 ? 5.657 2.220 3.569 1.00 84.00 89 ALA A CA 1
ATOM 715 C C . ALA A 1 89 ? 4.589 1.889 4.618 1.00 84.00 89 ALA A C 1
ATOM 717 O O . ALA A 1 89 ? 3.588 2.593 4.713 1.00 84.00 89 ALA A O 1
ATOM 718 N N . GLY A 1 90 ? 4.812 0.848 5.428 1.00 83.56 90 GLY A N 1
ATOM 719 C CA . GLY A 1 90 ? 3.885 0.430 6.479 1.00 83.56 90 GLY A CA 1
ATOM 720 C C . GLY A 1 90 ? 3.668 1.512 7.537 1.00 83.56 90 GLY A C 1
ATOM 721 O O . GLY A 1 90 ? 2.525 1.843 7.851 1.00 83.56 90 GLY A O 1
ATOM 722 N N . VAL A 1 91 ? 4.749 2.121 8.038 1.00 81.75 91 VAL A N 1
ATOM 723 C CA . VAL A 1 91 ? 4.663 3.213 9.026 1.00 81.75 91 VAL A CA 1
ATOM 724 C C . VAL A 1 91 ? 3.979 4.446 8.427 1.00 81.75 91 VAL A C 1
ATOM 726 O O . VAL A 1 91 ? 3.130 5.061 9.075 1.00 81.75 91 VAL A O 1
ATOM 729 N N . LEU A 1 92 ? 4.294 4.796 7.177 1.00 83.12 92 LEU A N 1
ATOM 730 C CA . LEU A 1 92 ? 3.643 5.907 6.487 1.00 83.12 92 LEU A CA 1
ATOM 731 C C . LEU A 1 92 ? 2.146 5.642 6.282 1.00 83.12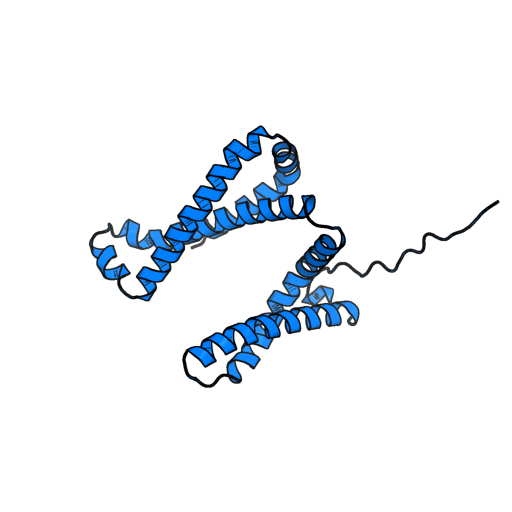 92 LEU A C 1
ATOM 733 O O . LEU A 1 92 ? 1.331 6.525 6.535 1.00 83.12 92 LEU A O 1
ATOM 737 N N . LEU A 1 93 ? 1.769 4.432 5.868 1.00 84.81 93 LEU A N 1
ATOM 738 C CA . LEU A 1 93 ? 0.375 4.046 5.658 1.00 84.81 93 LEU A CA 1
ATOM 739 C C . LEU A 1 93 ? -0.414 4.045 6.971 1.00 84.81 93 LEU A C 1
ATOM 741 O O . LEU A 1 93 ? -1.546 4.522 7.002 1.00 84.81 93 LEU A O 1
ATOM 745 N N . PHE A 1 94 ? 0.200 3.601 8.069 1.00 82.81 94 PHE A N 1
ATOM 746 C CA . PHE A 1 94 ? -0.373 3.707 9.409 1.00 82.81 94 PHE A CA 1
ATOM 747 C C . PHE A 1 94 ? -0.653 5.167 9.796 1.00 82.81 94 PHE A C 1
ATOM 749 O O . PHE A 1 94 ? -1.738 5.496 10.282 1.00 82.81 94 PHE A O 1
ATOM 756 N N . TYR A 1 95 ? 0.283 6.075 9.510 1.00 79.75 95 TYR A N 1
ATOM 757 C CA . TYR A 1 95 ? 0.059 7.502 9.719 1.00 79.75 95 TYR A CA 1
ATOM 758 C C . TYR A 1 95 ? -1.055 8.060 8.820 1.00 79.75 95 TYR A C 1
ATOM 760 O O . TYR A 1 95 ? -1.936 8.778 9.299 1.00 79.75 95 TYR A O 1
ATOM 768 N N . LEU A 1 96 ? -1.052 7.714 7.529 1.00 82.62 96 LEU A N 1
ATOM 769 C CA . LEU A 1 96 ? -2.093 8.131 6.590 1.00 82.62 96 LEU A CA 1
ATOM 770 C C . LEU A 1 96 ? -3.473 7.640 7.029 1.00 82.62 96 LEU A C 1
ATOM 772 O O . LEU A 1 96 ? -4.434 8.393 6.909 1.00 82.62 96 LEU A O 1
ATOM 776 N N . ALA A 1 97 ? -3.580 6.441 7.604 1.00 83.31 97 ALA A N 1
ATOM 777 C CA . ALA A 1 97 ? -4.825 5.937 8.175 1.00 83.31 97 ALA A CA 1
ATOM 778 C C . ALA A 1 97 ? -5.303 6.797 9.359 1.00 83.31 97 ALA A C 1
ATOM 780 O O . ALA A 1 97 ? -6.492 7.110 9.464 1.00 83.31 97 ALA A O 1
ATOM 781 N N . HIS A 1 98 ? -4.388 7.247 10.224 1.00 79.94 98 HIS A N 1
ATOM 782 C CA . HIS A 1 98 ? -4.728 8.149 11.325 1.00 79.94 98 HIS A CA 1
ATOM 783 C C . HIS A 1 98 ? -5.179 9.531 10.825 1.00 79.94 98 HIS A C 1
ATOM 785 O O . HIS A 1 98 ? -6.180 10.074 11.302 1.00 79.94 98 HIS A O 1
ATOM 791 N N . LEU A 1 99 ? -4.482 10.083 9.829 1.00 80.94 99 LEU A N 1
ATOM 792 C CA . LEU A 1 99 ? -4.853 11.345 9.193 1.00 80.94 99 LEU A CA 1
ATOM 793 C C . LEU A 1 99 ? -6.208 11.236 8.481 1.00 80.94 99 LEU A C 1
ATOM 795 O O . LEU A 1 99 ? -7.066 12.099 8.665 1.00 80.94 99 LEU A O 1
ATOM 799 N N . ALA A 1 100 ? -6.429 10.155 7.733 1.00 83.62 100 ALA A N 1
ATOM 800 C CA . ALA A 1 100 ? -7.693 9.844 7.078 1.00 83.62 100 ALA A CA 1
ATOM 801 C C . ALA A 1 100 ? -8.840 9.793 8.091 1.00 83.62 100 ALA A C 1
ATOM 803 O O . ALA A 1 100 ? -9.867 10.428 7.883 1.00 83.62 100 ALA A O 1
ATOM 804 N N . ASN A 1 101 ? -8.647 9.146 9.244 1.00 81.69 101 ASN A N 1
ATOM 805 C CA . ASN A 1 101 ? -9.661 9.095 10.297 1.00 81.69 101 ASN A CA 1
ATOM 806 C C . ASN A 1 101 ? -10.038 10.480 10.865 1.00 81.69 101 ASN A C 1
ATOM 808 O O . ASN A 1 101 ? -11.156 10.650 11.346 1.00 81.69 101 ASN A O 1
ATOM 812 N N . ARG A 1 102 ? -9.128 11.463 10.818 1.00 79.00 102 ARG A N 1
ATOM 813 C CA . ARG A 1 102 ? -9.381 12.838 11.277 1.00 79.00 102 ARG A CA 1
ATOM 814 C C . ARG A 1 102 ? -10.008 13.728 10.200 1.00 79.00 102 ARG A C 1
ATOM 816 O O . ARG A 1 102 ? -10.782 14.618 10.536 1.00 79.00 102 ARG A O 1
ATOM 823 N N . VAL A 1 103 ? -9.632 13.537 8.936 1.00 84.00 103 VAL A N 1
ATOM 824 C CA . VAL A 1 103 ? -10.010 14.424 7.820 1.00 84.00 103 VAL A CA 1
ATOM 825 C C . VAL A 1 103 ? -11.252 13.924 7.079 1.00 84.00 103 VAL A C 1
ATOM 827 O O . VAL A 1 103 ? -12.006 14.723 6.526 1.00 84.00 103 VAL A O 1
ATOM 830 N N . PHE A 1 104 ? -11.474 12.611 7.031 1.00 87.12 104 PHE A N 1
ATOM 831 C CA . PHE A 1 104 ? -12.533 12.034 6.212 1.00 87.12 104 PHE A CA 1
ATOM 832 C C . PHE A 1 104 ? -13.915 12.276 6.810 1.00 87.12 104 PHE A C 1
ATOM 834 O O . PHE A 1 104 ? -14.141 12.161 8.014 1.00 87.12 104 PHE A O 1
ATOM 841 N N . LYS A 1 105 ? -14.870 12.557 5.920 1.00 90.12 105 LYS A N 1
ATOM 842 C CA . LYS A 1 105 ? -16.289 12.624 6.266 1.00 90.12 105 LYS A CA 1
ATOM 843 C C . LYS A 1 105 ? -16.781 11.241 6.731 1.00 90.12 105 LYS A C 1
ATOM 845 O O . LYS A 1 105 ? -16.237 10.229 6.277 1.00 90.12 105 LYS A O 1
ATOM 850 N N . PRO A 1 106 ? -17.848 11.171 7.551 1.00 86.44 106 PRO A N 1
ATOM 851 C CA . PRO A 1 106 ? -18.394 9.906 8.053 1.00 86.44 106 PRO A CA 1
ATOM 852 C C . PRO A 1 106 ? -18.674 8.873 6.954 1.00 86.44 106 PRO A C 1
ATOM 854 O O . PRO A 1 106 ? -18.320 7.709 7.105 1.00 86.44 106 PRO A O 1
ATOM 857 N N . ILE A 1 107 ? -19.209 9.320 5.812 1.00 84.56 107 ILE A N 1
ATOM 858 C CA . ILE A 1 107 ? -19.522 8.465 4.654 1.00 84.56 107 ILE A CA 1
ATOM 859 C C . ILE A 1 107 ? -18.253 7.825 4.075 1.00 84.56 107 ILE A C 1
ATOM 861 O O . ILE A 1 107 ? -18.194 6.616 3.872 1.00 84.56 107 ILE A O 1
ATOM 865 N N . THR A 1 108 ? -17.207 8.622 3.840 1.00 86.75 108 THR A N 1
ATOM 866 C CA . THR A 1 108 ? -15.932 8.119 3.311 1.00 86.75 108 THR A CA 1
ATOM 867 C C . THR A 1 108 ? -15.285 7.156 4.298 1.00 86.75 108 THR A C 1
ATOM 869 O O . THR A 1 108 ? -14.802 6.101 3.905 1.00 86.75 108 THR A O 1
ATOM 872 N N . LYS A 1 109 ? -15.323 7.474 5.596 1.00 85.31 109 LYS A N 1
ATOM 873 C CA . LYS A 1 109 ? -14.812 6.581 6.636 1.00 85.31 109 LYS A CA 1
ATOM 874 C C . LYS A 1 109 ? -15.549 5.241 6.637 1.00 85.31 109 LYS A C 1
ATOM 876 O O . LYS A 1 109 ? -14.893 4.206 6.669 1.00 85.31 109 LYS A O 1
ATOM 881 N N . GLN A 1 110 ? -16.878 5.248 6.557 1.00 83.75 110 GLN A N 1
ATOM 882 C CA . GLN A 1 110 ? -17.681 4.027 6.491 1.00 83.75 110 GLN A CA 1
ATOM 883 C C . GLN A 1 110 ? -17.325 3.179 5.265 1.00 83.75 110 GLN A C 1
ATOM 885 O O . GLN A 1 110 ? -17.118 1.978 5.403 1.00 83.75 110 GLN A O 1
ATOM 890 N N . PHE A 1 111 ? -17.154 3.806 4.101 1.00 84.31 111 PHE A N 1
ATOM 891 C CA . PHE A 1 111 ? -16.734 3.118 2.881 1.00 84.31 111 PHE A CA 1
ATOM 892 C C . PHE A 1 111 ? -15.351 2.460 3.017 1.00 84.31 111 PHE A C 1
ATOM 894 O O . PHE A 1 111 ? -15.183 1.288 2.687 1.00 84.31 111 PHE A O 1
ATOM 901 N N . PHE A 1 112 ? -14.358 3.173 3.562 1.00 85.56 112 PHE A N 1
ATOM 902 C CA . PHE A 1 112 ? -13.027 2.604 3.811 1.00 85.56 112 PHE A CA 1
ATOM 903 C C . PHE A 1 112 ? -13.056 1.470 4.845 1.00 85.56 112 PHE A C 1
ATOM 905 O O . PHE A 1 112 ? -12.330 0.491 4.690 1.00 85.56 112 PHE A O 1
ATOM 912 N N . MET A 1 113 ? -13.902 1.573 5.874 1.00 84.81 113 MET A N 1
ATOM 913 C CA . MET A 1 113 ? -14.103 0.501 6.852 1.00 84.81 113 MET A CA 1
ATOM 914 C C . MET A 1 113 ? -14.761 -0.732 6.219 1.00 84.81 113 MET A C 1
ATOM 916 O O . MET A 1 113 ? -14.353 -1.849 6.519 1.00 84.81 113 MET A O 1
ATOM 920 N N . GLU A 1 114 ? -15.730 -0.548 5.318 1.00 83.31 114 GLU A N 1
ATOM 921 C CA . GLU A 1 114 ? -16.379 -1.636 4.574 1.00 83.31 114 GLU A CA 1
ATOM 922 C C . GLU A 1 114 ? -15.396 -2.340 3.625 1.00 83.31 114 GLU A C 1
ATOM 924 O O . GLU A 1 114 ? -15.320 -3.572 3.605 1.00 83.31 114 GLU A O 1
ATOM 929 N N . ILE A 1 115 ? -14.581 -1.579 2.887 1.00 84.50 115 ILE A N 1
ATOM 930 C CA . ILE A 1 115 ? -13.500 -2.141 2.064 1.00 84.50 115 ILE A CA 1
ATOM 931 C C . ILE A 1 115 ? -12.486 -2.874 2.942 1.00 84.50 115 ILE A C 1
ATOM 933 O O . ILE A 1 115 ? -12.100 -3.993 2.622 1.00 84.50 115 ILE A O 1
ATOM 937 N N . GLY A 1 116 ? -12.068 -2.280 4.063 1.00 84.31 116 GLY A N 1
ATOM 938 C CA . GLY A 1 116 ? -11.137 -2.906 5.003 1.00 84.31 116 GLY A CA 1
ATOM 939 C C . GLY A 1 116 ? -11.673 -4.230 5.548 1.00 84.31 116 GLY A C 1
ATOM 940 O O . GLY A 1 116 ? -10.962 -5.232 5.544 1.00 84.31 116 GLY A O 1
ATOM 941 N N . ALA A 1 117 ? -12.948 -4.269 5.925 1.00 82.00 117 ALA A N 1
ATOM 942 C CA . ALA A 1 117 ? -13.628 -5.472 6.390 1.00 82.00 117 ALA A CA 1
ATOM 943 C C . ALA A 1 117 ? -13.738 -6.576 5.326 1.00 82.00 117 ALA A C 1
ATOM 945 O O . ALA A 1 117 ? -13.637 -7.757 5.647 1.00 82.00 117 ALA A O 1
ATOM 946 N N . THR A 1 118 ? -13.945 -6.202 4.063 1.00 84.81 118 THR A N 1
ATOM 947 C CA . THR A 1 118 ? -14.066 -7.149 2.941 1.00 84.81 118 THR A CA 1
ATOM 948 C C . THR A 1 118 ? -12.724 -7.469 2.273 1.00 84.81 118 THR A C 1
ATOM 950 O O . THR A 1 118 ? -12.651 -8.380 1.448 1.00 84.81 118 THR A O 1
ATOM 953 N N . SER A 1 119 ? -11.646 -6.775 2.654 1.00 85.31 119 SER A N 1
ATOM 954 C CA . SER A 1 119 ? -10.327 -6.842 2.010 1.00 85.31 119 SER A CA 1
ATOM 955 C C . SER A 1 119 ? -9.735 -8.248 1.965 1.00 85.31 119 SER A C 1
ATOM 957 O O . SER A 1 119 ? -9.204 -8.652 0.931 1.00 85.31 119 SER A O 1
ATOM 959 N N . PHE A 1 120 ? -9.876 -9.021 3.046 1.00 85.44 120 PHE A N 1
ATOM 960 C CA . PHE A 1 120 ? -9.399 -10.401 3.091 1.00 85.44 120 PHE A CA 1
ATOM 961 C C . PHE A 1 120 ? -10.122 -11.280 2.064 1.00 85.44 120 PHE A C 1
ATOM 963 O O . PHE A 1 120 ? -9.484 -12.019 1.319 1.00 85.44 120 PHE A O 1
ATOM 970 N N . GLY A 1 121 ? -11.447 -11.151 1.955 1.00 86.00 121 GLY A N 1
ATOM 971 C CA . GLY A 1 121 ? -12.202 -11.892 0.949 1.00 86.00 121 GLY A CA 1
ATOM 972 C C . GLY A 1 121 ? -11.864 -11.465 -0.476 1.00 86.00 121 GLY A C 1
ATOM 973 O O . GLY A 1 121 ? -11.717 -12.318 -1.352 1.00 86.00 121 GLY A O 1
ATOM 974 N N . ILE A 1 122 ? -11.661 -10.163 -0.704 1.00 88.50 122 ILE A N 1
ATOM 975 C CA . ILE A 1 122 ? -11.217 -9.643 -2.005 1.00 88.50 122 ILE A CA 1
ATOM 976 C C . ILE A 1 122 ? -9.878 -10.271 -2.379 1.00 88.50 122 ILE A C 1
ATOM 978 O O . ILE A 1 122 ? -9.728 -10.740 -3.501 1.00 88.50 122 ILE A O 1
ATOM 982 N N . TYR A 1 123 ? -8.931 -10.334 -1.444 1.00 88.31 123 TYR A N 1
ATOM 983 C CA . TYR A 1 123 ? -7.613 -10.923 -1.669 1.00 88.31 123 TYR A CA 1
ATOM 984 C C . TYR A 1 123 ? -7.677 -12.396 -2.108 1.00 88.31 123 TYR A C 1
ATOM 986 O O . TYR A 1 123 ? -6.890 -12.803 -2.959 1.00 88.31 123 TYR A O 1
ATOM 994 N N . LEU A 1 124 ? -8.629 -13.180 -1.590 1.00 87.44 124 LEU A N 1
ATOM 995 C CA . LEU A 1 124 ? -8.802 -14.588 -1.969 1.00 87.44 124 LEU A CA 1
ATOM 996 C C . LEU A 1 124 ? -9.451 -14.771 -3.347 1.00 87.44 124 LEU A C 1
ATOM 998 O O . LEU A 1 124 ? -9.036 -15.634 -4.118 1.00 87.44 124 LEU A O 1
ATOM 1002 N N . ILE A 1 125 ? -10.475 -13.974 -3.659 1.00 89.00 125 ILE A N 1
ATOM 1003 C CA . ILE A 1 125 ? -11.268 -14.127 -4.888 1.00 89.00 125 ILE A CA 1
ATOM 1004 C C . ILE A 1 125 ? -10.615 -13.423 -6.086 1.00 89.00 125 ILE A C 1
ATOM 1006 O O . ILE A 1 125 ? -10.750 -13.871 -7.226 1.00 89.00 125 ILE A O 1
ATOM 1010 N N . HIS A 1 126 ? -9.858 -12.353 -5.846 1.00 90.25 126 HIS A N 1
ATOM 1011 C CA . HIS A 1 126 ? -9.217 -11.560 -6.893 1.00 90.25 126 HIS A CA 1
ATOM 1012 C C . HIS A 1 126 ? -8.315 -12.384 -7.833 1.00 90.25 126 HIS A C 1
ATOM 1014 O O . HIS A 1 126 ? -8.480 -12.254 -9.048 1.00 90.25 126 HIS A O 1
ATOM 1020 N N . PRO A 1 127 ? -7.423 -13.278 -7.352 1.00 89.88 127 PRO A N 1
ATOM 1021 C CA . PRO A 1 127 ? -6.625 -14.142 -8.223 1.00 89.88 127 PRO A CA 1
ATOM 1022 C C . PRO A 1 127 ? -7.457 -15.076 -9.109 1.00 89.88 127 PRO A C 1
ATOM 1024 O O . PRO A 1 127 ? -7.051 -15.347 -10.239 1.00 89.88 127 PRO A O 1
ATOM 1027 N N . LEU A 1 128 ? -8.622 -15.540 -8.638 1.00 89.50 128 LEU A N 1
ATOM 1028 C CA . LEU A 1 128 ? -9.509 -16.413 -9.417 1.00 89.50 128 LEU A CA 1
ATOM 1029 C C . LEU A 1 128 ? -10.068 -15.667 -10.631 1.00 89.50 128 LEU A C 1
ATOM 1031 O O . LEU A 1 128 ? -9.983 -16.150 -11.758 1.00 89.50 128 LEU A O 1
ATOM 1035 N N . PHE A 1 129 ? -10.565 -14.447 -10.424 1.00 89.44 129 PHE A N 1
ATOM 1036 C CA . PHE A 1 129 ? -11.011 -13.598 -11.528 1.00 89.44 129 PHE A CA 1
ATOM 1037 C C . PHE A 1 129 ? -9.861 -13.203 -12.449 1.00 89.44 129 PHE A C 1
ATOM 1039 O O . PHE A 1 129 ? -10.013 -13.223 -13.670 1.00 89.44 129 PHE A O 1
ATOM 1046 N N . LEU A 1 130 ? -8.693 -12.896 -11.886 1.00 89.62 130 LEU A N 1
ATOM 1047 C CA . LEU A 1 130 ? -7.504 -12.566 -12.661 1.00 89.62 130 LEU A CA 1
ATOM 1048 C C . LEU A 1 130 ? -7.085 -13.725 -13.581 1.00 89.62 130 LEU A C 1
ATOM 1050 O O . LEU A 1 130 ? -6.682 -13.483 -14.716 1.00 89.62 130 LEU A O 1
ATOM 1054 N N . MET A 1 131 ? -7.206 -14.974 -13.120 1.00 88.56 131 MET A N 1
ATOM 1055 C CA . MET A 1 131 ? -6.921 -16.165 -13.924 1.00 88.56 131 MET A CA 1
ATOM 1056 C C . MET A 1 131 ? -7.840 -16.256 -15.149 1.00 88.56 131 MET A 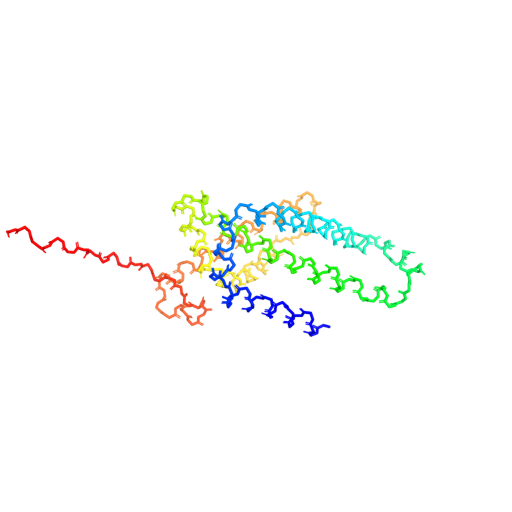C 1
ATOM 1058 O O . MET A 1 131 ? -7.353 -16.526 -16.243 1.00 88.56 131 MET A O 1
ATOM 1062 N N . VAL A 1 132 ? -9.133 -15.962 -14.989 1.00 88.50 132 VAL A N 1
ATOM 1063 C CA . VAL A 1 132 ? -10.106 -15.939 -16.095 1.00 88.50 132 VAL A CA 1
ATOM 1064 C C . VAL A 1 132 ? -9.822 -14.780 -17.053 1.00 88.50 132 VAL A C 1
ATOM 1066 O O . VAL A 1 132 ? -9.702 -14.982 -18.259 1.00 88.50 132 VAL A O 1
ATOM 1069 N N . PHE A 1 133 ? -9.637 -13.565 -16.532 1.00 85.88 133 PHE A N 1
ATOM 1070 C CA . PHE A 1 133 ? -9.392 -12.373 -17.354 1.00 85.88 133 PHE A CA 1
ATOM 1071 C C . PHE A 1 133 ? -8.085 -12.450 -18.149 1.00 85.88 133 PHE A C 1
ATOM 1073 O O . PHE A 1 133 ? -8.005 -11.907 -19.249 1.00 85.88 133 PHE A O 1
ATOM 1080 N N . ARG A 1 134 ? -7.064 -13.141 -17.629 1.00 84.38 134 ARG A N 1
ATOM 1081 C CA . ARG A 1 134 ? -5.802 -13.361 -18.348 1.00 84.38 134 ARG A CA 1
ATOM 1082 C C . ARG A 1 134 ? -5.961 -14.228 -19.593 1.00 84.38 134 ARG A C 1
ATOM 1084 O O . ARG A 1 134 ? -5.196 -14.038 -20.530 1.00 84.38 134 ARG A O 1
ATOM 1091 N N . GLN A 1 135 ? -6.933 -15.139 -19.627 1.00 84.81 135 GLN A N 1
ATOM 1092 C CA . GLN A 1 135 ? -7.178 -15.989 -20.800 1.00 84.81 135 GLN A CA 1
ATOM 1093 C C . GLN A 1 135 ? -7.799 -15.212 -21.967 1.00 84.81 135 GLN A C 1
ATOM 1095 O O . GLN A 1 135 ? -7.658 -15.615 -23.116 1.00 84.81 135 GLN A O 1
ATOM 1100 N N . LEU A 1 136 ? -8.451 -14.082 -21.684 1.00 81.31 136 LEU A N 1
ATOM 1101 C CA . LEU A 1 136 ? -9.111 -13.243 -22.687 1.00 81.31 136 LEU A CA 1
ATOM 1102 C C . LEU A 1 136 ? -8.133 -12.336 -23.453 1.00 81.31 136 LEU A C 1
ATOM 1104 O 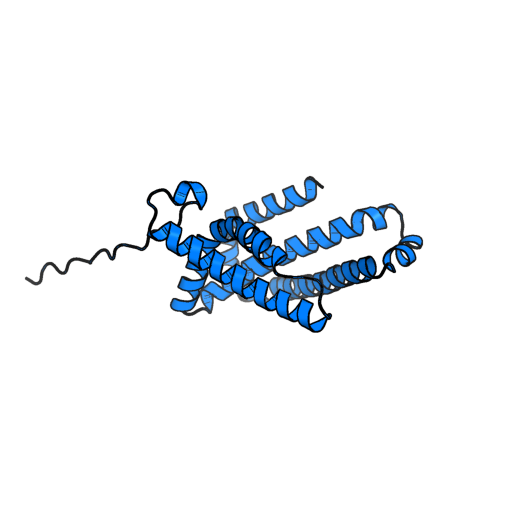O . LEU A 1 136 ? -8.530 -11.668 -24.405 1.00 81.31 136 LEU A O 1
ATOM 1108 N N . VAL A 1 137 ? -6.856 -12.308 -23.056 1.00 72.56 137 VAL A N 1
ATOM 1109 C CA . VAL A 1 137 ? -5.826 -11.467 -23.678 1.00 72.56 137 VAL A CA 1
ATOM 1110 C C . VAL A 1 137 ? -4.899 -12.313 -24.520 1.00 72.56 137 VAL A C 1
ATOM 1112 O O . VAL A 1 137 ? -3.962 -12.928 -24.014 1.00 72.56 137 VAL A O 1
ATOM 1115 N N . SER A 1 138 ? -5.094 -12.266 -25.829 1.00 65.19 138 SER A N 1
ATOM 1116 C CA . SER A 1 138 ? -4.044 -12.626 -26.774 1.00 65.19 138 SER A CA 1
ATOM 1117 C C . SER A 1 138 ? -3.184 -11.395 -27.059 1.00 65.19 138 SER A C 1
ATOM 1119 O O . SER A 1 138 ? -3.714 -10.309 -27.296 1.00 65.19 138 SER A O 1
ATOM 1121 N N . SER A 1 139 ? -1.864 -11.567 -27.029 1.00 65.44 139 SER A N 1
ATOM 1122 C CA . SER A 1 139 ? -0.834 -10.559 -27.320 1.00 65.44 139 SER A CA 1
ATOM 1123 C C . SER A 1 139 ? -1.230 -9.571 -28.431 1.00 65.44 139 SER A C 1
ATOM 1125 O O . SER A 1 139 ? -1.287 -9.944 -29.601 1.00 65.44 139 SER A O 1
ATOM 1127 N N . GLY A 1 140 ? -1.482 -8.316 -28.048 1.00 66.00 140 GLY A N 1
ATOM 1128 C CA . GLY A 1 140 ? -1.758 -7.191 -28.947 1.00 66.00 140 GLY A CA 1
ATOM 1129 C C . GLY A 1 140 ? -0.677 -6.110 -28.867 1.00 66.00 140 GLY A C 1
ATOM 1130 O O . GLY A 1 140 ? 0.314 -6.259 -28.150 1.00 66.00 140 GLY A O 1
ATOM 1131 N N . SER A 1 141 ? -0.867 -5.003 -29.593 1.00 81.75 141 SER A N 1
ATOM 1132 C CA . SER A 1 141 ? 0.052 -3.855 -29.551 1.00 81.75 141 SER A CA 1
ATOM 1133 C C . SER A 1 141 ? 0.232 -3.314 -28.116 1.00 81.75 141 SER A C 1
ATOM 1135 O O . SER A 1 141 ? -0.673 -3.464 -27.287 1.00 81.75 141 SER A O 1
ATOM 1137 N N . PRO A 1 142 ? 1.360 -2.648 -27.791 1.00 83.81 142 PRO A N 1
ATOM 1138 C CA . PRO A 1 142 ? 1.643 -2.173 -26.431 1.00 83.81 142 PRO A CA 1
ATOM 1139 C C . PRO A 1 142 ? 0.522 -1.320 -25.821 1.00 83.81 142 PRO A C 1
ATOM 1141 O O . PRO A 1 142 ? 0.207 -1.460 -24.641 1.00 83.81 142 PRO A O 1
ATOM 1144 N N . LEU A 1 143 ? -0.133 -0.480 -26.630 1.00 85.50 143 LEU A N 1
ATOM 1145 C CA . LEU A 1 143 ? -1.251 0.356 -26.185 1.00 85.50 143 LEU A CA 1
ATOM 1146 C C . LEU A 1 143 ? -2.459 -0.489 -25.754 1.00 85.50 143 LEU A C 1
ATOM 1148 O O . LEU A 1 143 ? -3.049 -0.240 -24.704 1.00 85.50 143 LEU A O 1
ATOM 1152 N N . VAL A 1 144 ? -2.793 -1.516 -26.542 1.00 84.81 144 VAL A N 1
ATOM 1153 C CA . VAL A 1 144 ? -3.890 -2.446 -26.246 1.00 84.81 144 VAL A CA 1
ATOM 1154 C C . VAL A 1 144 ? -3.573 -3.247 -24.988 1.00 84.81 144 VAL A C 1
ATOM 1156 O O . VAL A 1 144 ? -4.436 -3.396 -24.128 1.00 84.81 144 VAL A O 1
ATOM 1159 N N . TYR A 1 145 ? -2.323 -3.689 -24.827 1.00 85.12 145 TYR A N 1
ATOM 1160 C CA . TYR A 1 145 ? -1.892 -4.392 -23.623 1.00 85.12 145 TYR A CA 1
ATOM 1161 C C . TYR A 1 145 ? -2.042 -3.521 -22.369 1.00 85.12 145 TYR A C 1
ATOM 1163 O O . TYR A 1 145 ? -2.671 -3.946 -21.402 1.00 85.12 145 TYR A O 1
ATOM 1171 N N . HIS A 1 146 ? -1.519 -2.292 -22.378 1.00 87.00 146 HIS A N 1
ATOM 1172 C CA . HIS A 1 146 ? -1.615 -1.394 -21.225 1.00 87.00 146 HIS A CA 1
ATOM 1173 C C . HIS A 1 146 ? -3.057 -0.978 -20.918 1.00 87.00 146 HIS A C 1
ATOM 1175 O O . HIS A 1 146 ? -3.452 -0.994 -19.751 1.00 87.00 146 HIS A O 1
ATOM 1181 N N . GLY A 1 147 ? -3.860 -0.676 -21.943 1.00 89.12 147 GLY A N 1
ATOM 1182 C CA . GLY A 1 147 ? -5.287 -0.401 -21.778 1.00 89.12 147 GLY A CA 1
ATOM 1183 C C . GLY A 1 147 ? -6.016 -1.585 -21.145 1.00 89.12 147 GLY A C 1
ATOM 1184 O O . GLY A 1 147 ? -6.764 -1.415 -20.181 1.00 89.12 147 GLY A O 1
ATOM 1185 N N . TRP A 1 148 ? -5.719 -2.801 -21.605 1.00 89.06 148 TRP A N 1
ATOM 1186 C CA . TRP A 1 148 ? -6.300 -4.009 -21.039 1.00 89.06 148 TRP A CA 1
ATOM 1187 C C . TRP A 1 148 ? -5.883 -4.258 -19.584 1.00 89.06 148 TRP A C 1
ATOM 1189 O O . TRP A 1 148 ? -6.710 -4.692 -18.781 1.00 89.06 148 TRP A O 1
ATOM 1199 N N . GLN A 1 149 ? -4.636 -3.960 -19.203 1.00 87.88 149 GLN A N 1
ATOM 1200 C CA . GLN A 1 149 ? -4.203 -4.071 -17.803 1.00 87.88 149 GLN A CA 1
ATOM 1201 C C . GLN A 1 149 ? -5.011 -3.146 -16.885 1.00 87.88 149 GLN A C 1
ATOM 1203 O O . GLN A 1 149 ? -5.428 -3.573 -15.810 1.00 87.88 149 GLN A O 1
ATOM 1208 N N . ILE A 1 150 ? -5.282 -1.909 -17.315 1.00 90.69 150 ILE A N 1
ATOM 1209 C CA . ILE A 1 150 ? -6.086 -0.950 -16.541 1.00 90.69 150 ILE A CA 1
ATOM 1210 C C . ILE A 1 150 ? -7.528 -1.446 -16.406 1.00 90.69 150 ILE A C 1
ATOM 1212 O O . ILE A 1 150 ? -8.074 -1.466 -15.303 1.00 90.69 150 ILE A O 1
ATOM 1216 N N . ILE A 1 151 ? -8.127 -1.894 -17.512 1.00 90.06 151 ILE A N 1
ATOM 1217 C CA . ILE A 1 151 ? -9.485 -2.449 -17.523 1.00 90.06 151 ILE A CA 1
ATOM 1218 C C . ILE A 1 151 ? -9.559 -3.660 -16.589 1.00 90.06 151 ILE A C 1
ATOM 1220 O O . ILE A 1 151 ? -10.410 -3.702 -15.706 1.00 90.06 151 ILE A O 1
ATOM 1224 N N . THR A 1 152 ? -8.630 -4.607 -16.718 1.00 90.06 152 THR A N 1
ATOM 1225 C CA . THR A 1 152 ? -8.570 -5.800 -15.861 1.00 90.06 152 THR A CA 1
ATOM 1226 C C . THR A 1 152 ? -8.454 -5.416 -14.395 1.00 90.06 152 THR A C 1
ATOM 1228 O O . THR A 1 152 ? -9.206 -5.931 -13.577 1.00 90.06 152 THR A O 1
ATOM 1231 N N . PHE A 1 153 ? -7.563 -4.486 -14.050 1.00 88.81 153 PHE A N 1
ATOM 1232 C CA . PHE A 1 153 ? -7.385 -4.038 -12.672 1.00 88.81 153 PHE A CA 1
ATOM 1233 C C . PHE A 1 153 ? -8.691 -3.501 -12.065 1.00 88.81 153 PHE A C 1
ATOM 1235 O O . PHE A 1 153 ? -9.077 -3.913 -10.969 1.00 88.81 153 PHE A O 1
ATOM 1242 N N . ILE A 1 154 ? -9.403 -2.641 -12.798 1.00 92.44 154 ILE A N 1
ATOM 1243 C CA . ILE A 1 154 ? -10.666 -2.048 -12.342 1.00 92.44 154 ILE A CA 1
ATOM 1244 C C . ILE A 1 154 ? -11.764 -3.113 -12.246 1.00 92.44 154 ILE A C 1
ATOM 1246 O O . ILE A 1 154 ? -12.396 -3.250 -11.199 1.00 92.44 154 ILE A O 1
ATOM 1250 N N . PHE A 1 155 ? -11.986 -3.890 -13.309 1.00 92.06 155 PHE A N 1
ATOM 1251 C CA . PHE A 1 155 ? -13.075 -4.867 -13.367 1.00 92.06 155 PHE A CA 1
ATOM 1252 C C . PHE A 1 155 ? -12.884 -6.013 -12.379 1.00 92.06 155 PHE A C 1
ATOM 1254 O O . PHE A 1 155 ? -13.809 -6.332 -11.637 1.00 92.06 155 PHE A O 1
ATOM 1261 N N . VAL A 1 156 ? -11.689 -6.603 -12.318 1.00 92.31 156 VAL A N 1
ATOM 1262 C CA . VAL A 1 156 ? -11.380 -7.680 -11.368 1.00 92.31 156 VAL A CA 1
ATOM 1263 C C . VAL A 1 156 ? -11.509 -7.157 -9.938 1.00 92.31 156 VAL A C 1
ATOM 1265 O O . VAL A 1 156 ? -12.083 -7.844 -9.096 1.00 92.31 156 VAL A O 1
ATOM 1268 N N . GLY A 1 157 ? -11.044 -5.936 -9.652 1.00 89.00 157 GLY A N 1
ATOM 1269 C CA . GLY A 1 157 ? -11.200 -5.307 -8.338 1.00 89.00 157 GLY A CA 1
ATOM 1270 C C . GLY A 1 157 ? -12.666 -5.132 -7.929 1.00 89.00 157 GLY A C 1
ATOM 1271 O O . GLY A 1 157 ? -13.073 -5.609 -6.869 1.00 89.00 157 GLY A O 1
ATOM 1272 N N . LEU A 1 158 ? -13.472 -4.506 -8.790 1.00 90.44 158 LEU A N 1
ATOM 1273 C CA . LEU A 1 158 ? -14.895 -4.262 -8.533 1.00 90.44 158 LEU A CA 1
ATOM 1274 C C . LEU A 1 158 ? -15.696 -5.560 -8.417 1.00 90.44 158 LEU A C 1
ATOM 1276 O O . LEU A 1 158 ? -16.519 -5.690 -7.513 1.00 90.44 158 LEU A O 1
ATOM 1280 N N . LEU A 1 159 ? -15.438 -6.530 -9.294 1.00 91.38 159 LEU A N 1
ATOM 1281 C CA . LEU A 1 159 ? -16.133 -7.813 -9.286 1.00 91.38 159 LEU A CA 1
ATOM 1282 C C . LEU A 1 159 ? -15.783 -8.628 -8.036 1.00 91.38 159 LEU A C 1
ATOM 1284 O O . LEU A 1 159 ? -16.670 -9.214 -7.421 1.00 91.38 159 LEU A O 1
ATOM 1288 N N . SER A 1 160 ? -14.517 -8.597 -7.608 1.00 90.44 160 SER A N 1
ATOM 1289 C CA . SER A 1 160 ? -14.086 -9.232 -6.356 1.00 90.44 160 SER A CA 1
ATOM 1290 C C . SER A 1 160 ? -14.788 -8.617 -5.148 1.00 90.44 160 SER A C 1
ATOM 1292 O O . SER A 1 160 ? -15.311 -9.348 -4.310 1.00 90.44 160 SER A O 1
ATOM 1294 N N . TRP A 1 161 ? -14.854 -7.284 -5.068 1.00 87.94 161 TRP A N 1
ATOM 1295 C CA . TRP A 1 161 ? -15.572 -6.595 -3.991 1.00 87.94 161 TRP A CA 1
ATOM 1296 C C . TRP A 1 161 ? -17.065 -6.932 -3.995 1.00 87.94 161 TRP A C 1
ATOM 1298 O O . TRP A 1 161 ? -17.616 -7.283 -2.952 1.00 87.94 161 TRP A O 1
ATOM 1308 N N . LEU A 1 162 ? -17.705 -6.898 -5.167 1.00 88.25 162 LEU A N 1
ATOM 1309 C CA . LEU A 1 162 ? -19.124 -7.207 -5.310 1.00 88.25 162 LEU A CA 1
ATOM 1310 C C . LEU A 1 162 ? -19.433 -8.644 -4.880 1.00 88.25 162 LEU A C 1
ATOM 1312 O O . LEU A 1 162 ? -20.349 -8.855 -4.091 1.00 88.25 162 LEU A O 1
ATOM 1316 N N . VAL A 1 163 ? -18.664 -9.629 -5.349 1.00 88.12 163 VAL A N 1
ATOM 1317 C CA . VAL A 1 163 ? -18.885 -11.037 -4.993 1.00 88.12 163 VAL A CA 1
ATOM 1318 C C . VAL A 1 163 ? -18.701 -11.268 -3.503 1.00 88.12 163 VAL A C 1
ATOM 1320 O O . VAL A 1 163 ? -19.541 -11.925 -2.893 1.00 88.12 163 VAL A O 1
ATOM 1323 N N . VAL A 1 164 ? -17.662 -10.702 -2.892 1.00 86.62 164 VAL A N 1
ATOM 1324 C CA . VAL A 1 164 ? -17.421 -10.848 -1.450 1.00 86.62 164 VAL A CA 1
ATOM 1325 C C . VAL A 1 164 ? -18.561 -10.224 -0.647 1.00 86.62 164 VAL A C 1
ATOM 1327 O O . VAL A 1 164 ? -19.066 -10.854 0.279 1.00 86.62 164 VAL A O 1
ATOM 1330 N N . ARG A 1 165 ? -19.026 -9.033 -1.043 1.00 83.31 165 ARG A N 1
ATOM 1331 C CA . ARG A 1 165 ? -20.140 -8.322 -0.401 1.00 83.31 165 ARG A CA 1
ATOM 1332 C C . ARG A 1 165 ? -21.477 -9.052 -0.540 1.00 83.31 165 ARG A C 1
ATOM 1334 O O . ARG A 1 165 ? -22.240 -9.137 0.419 1.00 83.31 165 ARG A O 1
ATOM 1341 N N . LEU A 1 166 ? -21.779 -9.586 -1.722 1.00 84.38 166 LEU A N 1
ATOM 1342 C CA . LEU A 1 166 ? -22.992 -10.377 -1.938 1.00 84.38 166 LEU A CA 1
ATOM 1343 C C . LEU A 1 166 ? -22.920 -11.678 -1.136 1.00 84.38 166 LEU A C 1
ATOM 1345 O O . LEU A 1 166 ? -23.846 -12.008 -0.402 1.00 84.38 166 LEU A O 1
ATOM 1349 N N . THR A 1 167 ? -21.795 -12.384 -1.208 1.00 84.56 167 THR A N 1
ATOM 1350 C CA . THR A 1 167 ? -21.633 -13.665 -0.515 1.00 84.56 167 THR A CA 1
ATOM 1351 C C . THR A 1 167 ? -21.740 -13.503 0.997 1.00 84.56 167 THR A C 1
ATOM 1353 O O . THR A 1 167 ? -22.365 -14.327 1.661 1.00 84.56 167 THR A O 1
ATOM 1356 N N . SER A 1 168 ? -21.195 -12.420 1.550 1.00 77.81 168 SER A N 1
ATOM 1357 C CA . SER A 1 168 ? -21.302 -12.139 2.978 1.00 77.81 168 SER A CA 1
ATOM 1358 C C . SER A 1 168 ? -22.708 -11.761 3.432 1.00 77.81 168 SER A C 1
ATOM 1360 O O . SER A 1 168 ? -23.081 -12.083 4.556 1.00 77.81 168 SER A O 1
ATOM 1362 N N . THR A 1 169 ? -23.496 -11.130 2.559 1.00 76.94 169 THR A N 1
ATOM 1363 C CA . THR A 1 169 ? -24.875 -10.721 2.858 1.00 76.94 169 THR A CA 1
ATOM 1364 C C . THR A 1 169 ? -25.860 -11.888 2.752 1.00 76.94 169 THR A C 1
ATOM 1366 O O . THR A 1 169 ? -26.773 -11.987 3.565 1.00 76.94 169 THR A O 1
ATOM 1369 N N . TYR A 1 170 ? -25.693 -12.771 1.760 1.00 78.50 170 TYR A N 1
ATOM 1370 C CA . TYR A 1 170 ? -26.679 -13.814 1.447 1.00 78.50 170 TYR A CA 1
ATOM 1371 C C . TYR A 1 170 ? -26.355 -15.195 2.026 1.00 78.50 170 TYR A C 1
ATOM 1373 O O . TYR A 1 170 ? -27.276 -15.986 2.218 1.00 78.50 170 TYR A O 1
ATOM 1381 N N . ILE A 1 171 ? -25.084 -15.514 2.299 1.00 77.75 171 ILE A N 1
ATOM 1382 C CA . ILE A 1 171 ? -24.696 -16.847 2.779 1.00 77.75 171 ILE A CA 1
ATOM 1383 C C . ILE A 1 171 ? -24.453 -16.817 4.297 1.00 77.75 171 ILE A C 1
ATOM 1385 O O . ILE A 1 171 ? -23.417 -16.294 4.740 1.00 77.75 171 ILE A O 1
ATOM 1389 N N . PRO A 1 172 ? -25.343 -17.418 5.118 1.00 62.72 172 PRO A N 1
ATOM 1390 C CA . PRO A 1 172 ? -25.008 -17.715 6.506 1.00 62.72 172 PRO A CA 1
ATOM 1391 C C . PRO A 1 172 ? -23.833 -18.705 6.474 1.00 62.72 172 PRO A C 1
ATOM 1393 O O . PRO A 1 172 ? -23.884 -19.652 5.704 1.00 62.72 172 PRO A O 1
ATOM 1396 N N . PHE A 1 173 ? -22.762 -18.478 7.244 1.00 71.25 173 PHE A N 1
ATOM 1397 C CA . PHE A 1 173 ? -21.451 -19.185 7.205 1.00 71.25 173 PHE A CA 1
ATOM 1398 C C . PHE A 1 173 ? -20.351 -18.613 6.293 1.00 71.25 173 PHE A C 1
ATOM 1400 O O . PHE A 1 173 ? -19.229 -19.121 6.310 1.00 71.25 173 PHE A O 1
ATOM 1407 N N . SER A 1 174 ? -20.582 -17.495 5.603 1.00 69.50 174 SER A N 1
ATOM 1408 C CA . SER A 1 174 ? -19.529 -16.779 4.854 1.00 69.50 174 SER A CA 1
ATOM 1409 C C . SER A 1 174 ? -18.286 -16.418 5.693 1.00 69.50 174 SER A C 1
ATOM 1411 O O . SER A 1 174 ? -17.181 -16.316 5.156 1.00 69.50 174 SER A O 1
ATOM 1413 N N . TRP A 1 175 ? -18.433 -16.314 7.021 1.00 69.31 175 TRP A N 1
ATOM 1414 C CA . TRP A 1 175 ? -17.341 -16.050 7.963 1.00 69.31 175 TRP A CA 1
ATOM 1415 C C . TRP A 1 175 ? -16.236 -17.115 7.979 1.00 69.31 175 TRP A C 1
ATOM 1417 O O . TRP A 1 175 ? -15.103 -16.802 8.340 1.00 69.31 175 TRP A O 1
ATOM 1427 N N . MET A 1 176 ? -16.542 -18.356 7.588 1.00 70.81 176 MET A N 1
ATOM 1428 C CA . MET A 1 176 ? -15.554 -19.437 7.535 1.00 70.81 176 MET A CA 1
ATOM 1429 C C . MET A 1 176 ? -14.579 -19.260 6.365 1.00 70.81 176 MET A C 1
ATOM 1431 O O . MET A 1 176 ? -13.412 -19.622 6.477 1.00 70.81 176 MET A O 1
ATOM 1435 N N . VAL A 1 177 ? -15.044 -18.668 5.262 1.00 73.25 177 VAL A N 1
ATOM 1436 C CA . VAL A 1 177 ? -14.236 -18.454 4.051 1.00 73.25 177 VAL A CA 1
ATOM 1437 C C . VAL A 1 177 ? -13.589 -17.072 4.055 1.00 73.25 177 VAL A C 1
ATOM 1439 O O . VAL A 1 177 ? -12.428 -16.931 3.683 1.00 73.25 177 VAL A O 1
ATOM 1442 N N . PHE A 1 178 ? -14.317 -16.045 4.496 1.00 73.88 178 PHE A N 1
ATOM 1443 C CA . PHE A 1 178 ? -13.878 -14.654 4.374 1.00 73.88 178 PHE A CA 1
ATOM 1444 C C . PHE A 1 178 ? -13.596 -13.949 5.707 1.00 73.88 178 PHE A C 1
ATOM 1446 O O . PHE A 1 178 ? -13.301 -12.754 5.717 1.00 73.88 178 PHE A O 1
ATOM 1453 N N . GLY A 1 179 ? -13.654 -14.670 6.828 1.00 66.94 179 GLY A N 1
ATOM 1454 C CA . GLY A 1 179 ? -13.441 -14.112 8.162 1.00 66.94 179 GLY A CA 1
ATOM 1455 C C . GLY A 1 179 ? -14.646 -13.334 8.702 1.00 66.94 179 GLY A C 1
ATOM 1456 O O . GLY A 1 179 ? -15.686 -13.205 8.056 1.00 66.94 179 GLY A O 1
ATOM 1457 N N . LYS A 1 180 ? -14.526 -12.818 9.931 1.00 65.75 180 LYS A N 1
ATOM 1458 C CA . LYS A 1 180 ? -15.598 -12.042 10.574 1.00 65.75 180 LYS A CA 1
ATOM 1459 C C . LYS A 1 180 ? -15.801 -10.717 9.842 1.00 65.75 180 LYS A C 1
ATOM 1461 O O . LYS A 1 180 ? -15.020 -9.786 10.017 1.00 65.75 180 LYS A O 1
ATOM 1466 N N . MET A 1 181 ? -16.872 -10.627 9.065 1.00 66.12 181 MET A N 1
ATOM 1467 C CA . MET A 1 181 ? -17.316 -9.365 8.489 1.00 66.12 181 MET A CA 1
ATOM 1468 C C . MET A 1 181 ? -18.248 -8.636 9.461 1.00 66.12 181 MET A C 1
ATOM 1470 O O . MET A 1 181 ? -18.959 -9.297 10.224 1.00 66.12 181 MET A O 1
ATOM 1474 N N . PRO A 1 182 ? -18.262 -7.291 9.456 1.00 59.59 182 PRO A N 1
ATOM 1475 C CA . PRO A 1 182 ? -19.265 -6.526 10.169 1.00 59.59 182 PRO A CA 1
ATOM 1476 C C . PRO A 1 182 ? -20.620 -6.978 9.647 1.00 59.59 182 PRO A C 1
ATOM 1478 O O . PRO A 1 182 ? -20.911 -6.835 8.458 1.00 59.59 182 PRO A O 1
ATOM 1481 N N . GLN A 1 183 ? -21.428 -7.567 10.525 1.00 57.09 183 GLN A N 1
ATOM 1482 C CA . GLN A 1 183 ? -22.817 -7.798 10.177 1.00 57.09 183 GLN A CA 1
ATOM 1483 C C . GLN A 1 183 ? -23.435 -6.425 9.910 1.00 57.09 183 GLN A C 1
ATOM 1485 O O . GLN A 1 183 ? -23.140 -5.487 10.663 1.00 57.09 183 GLN A O 1
ATOM 1490 N N . PRO A 1 184 ? -24.253 -6.266 8.856 1.00 49.72 184 PRO A N 1
ATOM 1491 C CA . PRO A 1 184 ? -25.105 -5.098 8.757 1.00 49.72 184 PRO A CA 1
ATOM 1492 C C . PRO A 1 184 ? -25.827 -5.025 10.093 1.00 49.72 184 PRO A C 1
ATOM 1494 O O . PRO A 1 184 ? -26.516 -5.979 10.455 1.00 49.72 184 PRO A O 1
ATOM 1497 N N . HIS A 1 185 ? -25.586 -3.969 10.872 1.00 41.50 185 HIS A N 1
ATOM 1498 C CA . HIS A 1 185 ? -26.399 -3.706 12.042 1.00 41.50 185 HIS A CA 1
ATOM 1499 C C . HIS A 1 185 ? -27.837 -3.718 11.532 1.00 41.50 185 HIS A C 1
ATOM 1501 O O . HIS A 1 185 ? -28.262 -2.787 10.844 1.00 41.50 185 HIS A O 1
ATOM 1507 N N . ALA A 1 186 ? -28.559 -4.807 11.820 1.00 38.41 186 ALA A N 1
ATOM 1508 C CA . ALA A 1 186 ? -29.995 -4.758 11.933 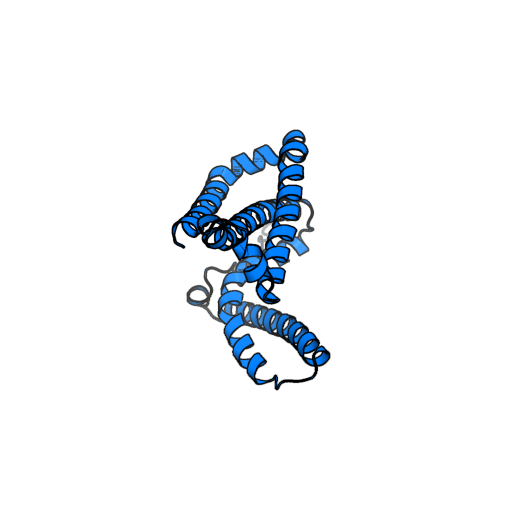1.00 38.41 186 ALA A CA 1
ATOM 1509 C C . ALA A 1 186 ? -30.223 -3.537 12.803 1.00 38.41 186 ALA A C 1
ATOM 1511 O O . ALA A 1 186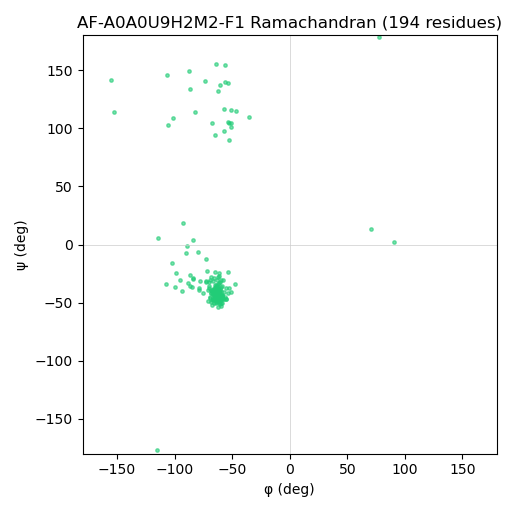 ? -29.672 -3.446 13.900 1.00 38.41 186 ALA A O 1
ATOM 1512 N N . THR A 1 187 ? -30.856 -2.539 12.206 1.00 36.56 187 THR A N 1
ATOM 1513 C CA . THR A 1 187 ? -31.203 -1.293 12.851 1.00 36.56 187 THR A CA 1
ATOM 1514 C C . THR A 1 187 ? -31.913 -1.703 14.128 1.00 36.56 187 THR A C 1
ATOM 1516 O O . THR A 1 187 ? -33.054 -2.160 14.076 1.00 36.56 187 THR A O 1
ATOM 1519 N N . GLU A 1 188 ? -31.206 -1.655 15.255 1.00 36.66 188 GLU A N 1
ATOM 1520 C CA . GLU A 1 188 ? -31.832 -1.725 16.556 1.00 36.66 188 GLU A CA 1
ATOM 1521 C C . GLU A 1 188 ? -32.650 -0.445 16.576 1.00 36.66 188 GLU A C 1
ATOM 1523 O O . GLU A 1 188 ? -32.132 0.661 16.745 1.00 36.66 188 GLU A O 1
ATOM 1528 N N . LYS A 1 189 ? -33.917 -0.592 16.176 1.00 35.25 189 LYS A N 1
ATOM 1529 C CA . LYS A 1 189 ? -34.942 0.396 16.424 1.00 35.25 189 LYS A CA 1
ATOM 1530 C C . LYS A 1 189 ? -34.826 0.646 17.914 1.00 35.25 189 LYS A C 1
ATOM 1532 O O . LYS A 1 189 ? -35.209 -0.206 18.707 1.00 35.25 189 LYS A O 1
ATOM 1537 N N . VAL A 1 190 ? -34.241 1.784 18.268 1.00 41.50 190 VAL A N 1
ATOM 1538 C CA . VAL A 1 190 ? -34.494 2.404 19.555 1.00 41.50 190 VAL A CA 1
ATOM 1539 C C . VAL A 1 190 ? -36.001 2.595 19.555 1.00 41.50 190 VAL A C 1
ATOM 1541 O O . VAL A 1 190 ? -36.533 3.453 18.853 1.00 41.50 190 VAL A O 1
ATOM 1544 N N . GLU A 1 191 ? -36.672 1.646 20.196 1.00 39.53 191 GLU A N 1
ATOM 1545 C CA . GLU A 1 191 ? -38.098 1.621 20.424 1.00 39.53 191 GLU A CA 1
ATOM 1546 C C . GLU A 1 191 ? -38.472 2.946 21.081 1.00 39.53 191 GLU A C 1
ATOM 1548 O O . GLU A 1 191 ? -38.209 3.193 22.258 1.00 39.53 191 GLU A O 1
ATOM 1553 N N . GLU A 1 192 ? -39.093 3.809 20.283 1.00 41.75 192 GLU A N 1
ATOM 1554 C CA . GLU A 1 192 ? -40.076 4.767 20.752 1.00 41.75 192 GLU A CA 1
ATOM 1555 C C . GLU A 1 192 ? -41.147 4.009 21.551 1.00 41.75 192 GLU A C 1
ATOM 1557 O O . GLU A 1 192 ? -42.148 3.534 21.025 1.00 41.75 192 GLU A O 1
ATOM 1562 N N . THR A 1 193 ? -40.917 3.890 22.852 1.00 38.50 193 THR A N 1
ATOM 1563 C CA . THR A 1 193 ? -41.917 3.576 23.873 1.00 38.50 193 THR A CA 1
ATOM 1564 C C . THR A 1 193 ? -41.394 4.212 25.165 1.00 38.50 193 THR A C 1
ATOM 1566 O O . THR A 1 193 ? -40.357 3.800 25.658 1.00 38.50 193 THR A O 1
ATOM 1569 N N . LYS A 1 194 ? -41.998 5.219 25.795 1.00 38.56 194 LYS A N 1
ATOM 1570 C CA . LYS A 1 194 ? -43.305 5.860 25.651 1.00 38.56 194 LYS A CA 1
ATOM 1571 C C . LYS A 1 194 ? -43.190 7.286 26.200 1.00 38.56 194 LYS A C 1
ATOM 1573 O O . LYS A 1 194 ? -42.559 7.506 27.229 1.00 38.56 194 LYS A O 1
ATOM 1578 N N . THR A 1 195 ? -43.847 8.221 25.530 1.00 40.56 195 THR A N 1
ATOM 1579 C CA . THR A 1 195 ? -44.440 9.410 26.143 1.00 40.56 195 THR A CA 1
ATOM 1580 C C . THR A 1 195 ? -45.425 9.000 27.244 1.00 40.56 195 THR A C 1
ATOM 1582 O O . THR A 1 195 ? -46.186 8.045 27.073 1.00 40.56 195 THR A O 1
ATOM 1585 N N . GLY A 1 196 ? -45.406 9.735 28.355 1.00 38.47 196 GLY A N 1
ATOM 1586 C CA . GLY A 1 196 ? -46.302 9.589 29.501 1.00 38.47 196 GLY A CA 1
ATOM 1587 C C . GLY A 1 196 ? -45.770 10.365 30.688 1.00 38.47 196 GLY A C 1
ATOM 1588 O O . GLY A 1 196 ? -45.001 9.754 31.456 1.00 38.47 196 GLY A O 1
#

Sequence (196 aa):
MSLSYLSFYFIGAYLGIYYDDIKASFNKKYIKDRILIPLSIGYGVLLILCTGYMYTARIGVFPSIAVNLPEIITKYIGEFTWATHALFAGVLLFYLAHLANRVFKPITKQFFMEIGATSFGIYLIHPLFLMVFRQLVSSGSPLVYHGWQIITFIFVGLLSWLVVRLTSTYIPFSWMVFGKMPQPHATEKVEETKTG

pLDDT: mean 76.26, std 12.74, range [35.25, 92.44]

Organism: NCBI:txid171693

Secondary structure (DSSP, 8-state):
--HHHHHHHHHHHHHHHTHHHHHHHHTSHHHHHHTHHHHHHHHHHHHHHHHHHHHHHHTT-HHHHHTTS-HHHHHHHHHHHHHHHHHHHHHHHHHHHHHHHHHS-HHHHHHHHHHHHHHHHHHHHHHHHHHHHHHT-----HHHHHHHHHHHHHHHHHHHHHHHHHHHHH-TTTHHHH--PPP-------------

Radius of gyration: 22.87 Å; Cα contacts (8 Å, |Δi|>4): 82; chains: 1; bounding box: 79×39×59 Å

InterPro domains:
  IPR002656 Acyltransferase 3 domain [PF01757] (5-163)

Mean predicted aligned error: 11.69 Å

Foldseek 3Di:
DPVLVVVVVVLVVVCVVCVVVVVVVVVPPVCCVPPVVVLVVVLVVLVCVLVVVVVCVVVVNLVVVCVVDDPVCSVCVNVVSVSVNVSSVVVVVVVVVVVCVVPPDPVVVVVVLQCVLQVQQLVVCLVVLVVVLVVVDDDDDPVVVVVSVVVSVVVSSVVSSVVSVVCVQPDDVSCVVRNDGPDPPPPPPPDCDDDD

Solvent-accessible surface area (backbone atoms only — not comparable to full-atom values): 11216 Å² total; per-residue (Å²): 131,65,66,68,57,51,49,53,52,51,51,53,50,50,55,60,76,46,36,68,61,53,55,63,47,62,73,38,73,71,48,52,62,70,51,47,50,58,50,53,50,50,40,52,54,38,49,52,52,42,53,50,50,54,50,35,52,73,73,64,50,38,66,72,57,43,74,80,44,59,70,70,52,64,69,43,48,62,60,49,46,51,51,52,38,52,50,44,47,51,56,50,49,55,50,48,52,56,51,44,70,73,70,49,53,72,70,57,48,51,52,53,50,52,49,60,47,44,41,62,28,24,64,66,44,30,60,58,47,46,58,57,59,55,71,75,60,73,94,61,58,72,68,56,46,54,52,47,51,54,50,48,54,53,51,34,51,53,51,22,48,49,51,43,54,51,43,56,73,74,38,90,71,36,46,80,81,39,41,87,54,83,68,79,75,72,77,77,69,79,70,92,74,76,92,132